Protein AF-A0A0F9LRI8-F1 (afdb_monomer)

Mean predicted aligned error: 8.63 Å

Radius of gyration: 39.09 Å; Cα contacts (8 Å, |Δi|>4): 617; chains: 1; bounding box: 88×39×116 Å

Solvent-accessible surface area (backbone atoms only — not comparable to full-atom values): 17133 Å² total; per-residue (Å²): 142,84,93,67,76,63,51,80,64,38,67,63,82,76,88,79,80,50,53,65,40,35,38,36,34,54,68,47,89,67,32,32,36,24,33,22,36,87,82,54,80,50,76,39,62,47,31,35,74,82,71,48,77,39,70,67,74,12,39,47,62,45,21,56,44,51,40,101,92,40,55,22,28,34,37,21,33,75,49,91,72,39,41,34,39,20,52,83,40,39,62,50,35,39,41,47,89,90,52,72,38,70,34,77,83,69,55,82,54,68,47,72,39,67,51,102,89,26,84,19,38,40,24,38,42,48,82,79,68,27,36,21,31,26,76,40,88,74,61,69,19,46,34,19,39,27,84,36,70,76,62,98,77,77,57,54,91,89,66,24,63,63,37,72,40,24,63,84,73,61,86,84,88,72,85,62,62,57,94,38,72,25,69,53,77,39,58,45,100,92,39,76,58,34,28,41,42,36,41,28,60,79,74,76,39,79,47,78,45,49,63,37,80,82,32,57,44,71,47,70,43,79,95,80,36,58,44,41,19,36,33,63,85,69,26,35,11,34,52,36,77,72,52,58,96,88,36,59,67,37,79,54,64,95,87,64,78,90,78,62,59,74,38,39,63,68,61,57,68,68,51,91,80,53,75,76,44,64,33,32,30,66,69,78,72,39,44,32,30,29,50,94,89,38,82,38,81,105

pLDDT: mean 91.74, std 7.4, range [52.38, 98.56]

Structure (mmCIF, N/CA/C/O backbone):
data_AF-A0A0F9LRI8-F1
#
_entry.id   AF-A0A0F9LRI8-F1
#
loop_
_atom_site.group_PDB
_atom_site.id
_atom_site.type_symbol
_atom_site.label_atom_id
_atom_site.label_alt_id
_atom_site.label_comp_id
_atom_site.label_asym_id
_atom_site.label_entity_id
_atom_site.label_seq_id
_atom_site.pdbx_PDB_ins_code
_atom_site.Cartn_x
_atom_site.Cartn_y
_atom_site.Cartn_z
_atom_site.occupancy
_atom_site.B_iso_or_equiv
_atom_site.auth_seq_id
_atom_site.auth_comp_id
_atom_site.auth_asym_id
_atom_site.auth_atom_id
_atom_site.pdbx_PDB_model_num
ATOM 1 N N . ASP A 1 1 ? 35.170 3.803 -68.336 1.00 52.94 1 ASP A N 1
ATOM 2 C CA . ASP A 1 1 ? 35.614 2.446 -67.978 1.00 52.94 1 ASP A CA 1
ATOM 3 C C . ASP A 1 1 ? 36.259 2.411 -66.611 1.00 52.94 1 ASP A C 1
ATOM 5 O O . ASP A 1 1 ? 37.458 2.596 -66.530 1.00 52.94 1 ASP A O 1
ATOM 9 N N . HIS A 1 2 ? 35.476 2.202 -65.553 1.00 52.38 2 HIS A N 1
ATOM 10 C CA . HIS A 1 2 ? 35.929 1.565 -64.307 1.00 52.38 2 HIS A CA 1
ATOM 11 C C . HIS A 1 2 ? 34.692 0.953 -63.618 1.00 52.38 2 HIS A C 1
ATOM 13 O O . HIS A 1 2 ? 34.329 1.299 -62.501 1.00 52.38 2 HIS A O 1
ATOM 19 N N . ASP A 1 3 ? 34.023 0.043 -64.336 1.00 56.34 3 ASP A N 1
ATOM 20 C CA . ASP A 1 3 ? 32.917 -0.793 -63.842 1.00 56.34 3 ASP A CA 1
ATOM 21 C C . ASP A 1 3 ? 33.462 -1.993 -63.048 1.00 56.34 3 ASP A C 1
ATOM 23 O O . ASP A 1 3 ? 33.295 -3.149 -63.438 1.00 56.34 3 ASP A O 1
ATOM 27 N N . GLN A 1 4 ? 34.164 -1.753 -61.940 1.00 58.34 4 GLN A N 1
ATOM 28 C CA . GLN A 1 4 ? 34.489 -2.828 -60.994 1.00 58.34 4 GLN A CA 1
ATOM 29 C C . GLN A 1 4 ? 34.149 -2.399 -59.569 1.00 58.34 4 GLN A C 1
ATOM 31 O O . GLN A 1 4 ? 34.966 -1.863 -58.832 1.00 58.34 4 GLN A O 1
ATOM 36 N N . ILE A 1 5 ? 32.892 -2.661 -59.207 1.00 61.50 5 ILE A N 1
ATOM 37 C CA . ILE A 1 5 ? 32.273 -2.386 -57.900 1.00 61.50 5 ILE A CA 1
ATOM 38 C C . ILE A 1 5 ? 32.755 -3.369 -56.808 1.00 61.50 5 ILE A C 1
ATOM 40 O O . ILE A 1 5 ? 32.494 -3.165 -55.628 1.00 61.50 5 ILE A O 1
ATOM 44 N N . ILE A 1 6 ? 33.489 -4.432 -57.163 1.00 62.50 6 ILE A N 1
ATOM 45 C CA . ILE A 1 6 ? 33.905 -5.487 -56.228 1.00 62.50 6 ILE A CA 1
ATOM 46 C C . ILE A 1 6 ? 35.371 -5.840 -56.481 1.00 62.50 6 ILE A C 1
ATOM 48 O O . ILE A 1 6 ? 35.699 -6.411 -57.522 1.00 62.50 6 ILE A O 1
ATOM 52 N N . THR A 1 7 ? 36.253 -5.548 -55.522 1.00 62.34 7 THR A N 1
ATOM 53 C CA . THR A 1 7 ? 37.609 -6.113 -55.545 1.00 62.34 7 THR A CA 1
ATOM 54 C C . THR A 1 7 ? 37.558 -7.557 -55.039 1.00 62.34 7 THR A C 1
ATOM 56 O O . THR A 1 7 ? 36.929 -7.848 -54.021 1.00 62.34 7 THR A O 1
ATOM 59 N N . ILE A 1 8 ? 38.218 -8.459 -55.770 1.00 66.88 8 ILE A N 1
ATOM 60 C CA . ILE A 1 8 ? 38.402 -9.887 -55.468 1.00 66.88 8 ILE A CA 1
ATOM 61 C C . ILE A 1 8 ? 38.859 -10.050 -54.006 1.00 66.88 8 ILE A C 1
ATOM 63 O O . ILE A 1 8 ? 39.770 -9.350 -53.566 1.00 66.88 8 ILE A O 1
ATOM 67 N N . GLY A 1 9 ? 38.214 -10.939 -53.244 1.00 78.81 9 GLY A N 1
ATOM 68 C CA . GLY A 1 9 ? 38.521 -11.133 -51.824 1.00 78.81 9 GLY A CA 1
ATOM 69 C C . GLY A 1 9 ? 39.971 -11.552 -51.562 1.00 78.81 9 GLY A C 1
ATOM 70 O O . GLY A 1 9 ? 40.583 -12.243 -52.378 1.00 78.81 9 GLY A O 1
ATOM 71 N N . GLY A 1 10 ? 40.525 -11.140 -50.421 1.00 87.38 10 GLY A N 1
ATOM 72 C CA . GLY A 1 10 ? 41.897 -11.469 -50.030 1.00 87.38 10 GLY A CA 1
ATOM 73 C C . GLY A 1 10 ? 42.253 -10.997 -48.622 1.00 87.38 10 GLY A C 1
ATOM 74 O O . GLY A 1 10 ? 41.564 -10.161 -48.047 1.00 87.38 10 GLY A O 1
ATOM 75 N N . ALA A 1 11 ? 43.345 -11.527 -48.065 1.00 88.94 11 ALA A N 1
ATOM 76 C CA . ALA A 1 11 ? 43.770 -11.253 -46.688 1.00 88.94 11 ALA A CA 1
ATOM 77 C C . ALA A 1 11 ? 44.549 -9.932 -46.520 1.00 88.94 11 ALA A C 1
ATOM 79 O O . ALA A 1 11 ? 44.940 -9.571 -45.414 1.00 88.94 11 ALA A O 1
ATOM 80 N N . THR A 1 12 ? 44.826 -9.210 -47.607 1.00 90.19 12 THR A N 1
ATOM 81 C CA . THR A 1 12 ? 45.509 -7.910 -47.573 1.00 90.19 12 THR A CA 1
ATOM 82 C C . THR A 1 12 ? 44.604 -6.862 -48.196 1.00 90.19 12 THR A C 1
ATOM 84 O O . THR A 1 12 ? 44.055 -7.088 -49.274 1.00 90.19 12 THR A O 1
ATOM 87 N N . ALA A 1 13 ? 44.448 -5.725 -47.514 1.00 88.06 13 ALA A N 1
ATOM 88 C CA . ALA A 1 13 ? 43.623 -4.628 -48.003 1.00 88.06 13 ALA A CA 1
ATOM 89 C C . ALA A 1 13 ? 44.158 -4.095 -49.350 1.00 88.06 13 ALA A C 1
ATOM 91 O O . ALA A 1 13 ? 45.380 -4.002 -49.520 1.00 88.06 13 ALA A O 1
ATOM 92 N N . PRO A 1 14 ? 43.278 -3.714 -50.296 1.00 88.69 14 PRO A N 1
ATOM 93 C CA . PRO A 1 14 ? 43.690 -3.096 -51.551 1.00 88.69 14 PRO A CA 1
ATOM 94 C C . PRO A 1 14 ? 44.532 -1.836 -51.313 1.00 88.69 14 PRO A C 1
ATOM 96 O O . PRO A 1 14 ? 44.203 -1.009 -50.463 1.00 88.69 14 PRO A O 1
ATOM 99 N N . THR A 1 15 ? 45.615 -1.685 -52.074 1.00 86.19 15 THR A N 1
ATOM 100 C CA . THR A 1 15 ? 46.525 -0.530 -51.979 1.00 86.19 15 THR A CA 1
ATOM 101 C C . THR A 1 15 ? 46.066 0.660 -52.819 1.00 86.19 15 THR A C 1
ATOM 103 O O . THR A 1 15 ? 46.396 1.797 -52.500 1.00 86.19 15 THR A O 1
ATOM 106 N N . THR A 1 16 ? 45.296 0.411 -53.878 1.00 87.12 16 THR A N 1
ATOM 107 C CA . THR A 1 16 ? 44.564 1.432 -54.635 1.00 87.12 16 THR A CA 1
ATOM 108 C C . THR A 1 16 ? 43.153 1.538 -54.077 1.00 87.12 16 THR A C 1
ATOM 110 O O . THR A 1 16 ? 42.406 0.559 -54.135 1.00 87.12 16 THR A O 1
ATOM 113 N N . THR A 1 17 ? 42.791 2.698 -53.539 1.00 87.62 17 THR A N 1
ATOM 114 C CA . THR A 1 17 ? 41.507 2.915 -52.863 1.00 87.62 17 THR A CA 1
ATOM 115 C C . THR A 1 17 ? 40.729 4.057 -53.502 1.00 87.62 17 THR A C 1
ATOM 117 O O . THR A 1 17 ? 41.292 4.904 -54.195 1.00 87.62 17 THR A O 1
ATOM 120 N N . PHE A 1 18 ? 39.416 4.018 -53.315 1.00 87.12 18 PHE A N 1
ATOM 121 C CA . PHE A 1 18 ? 38.482 5.088 -53.628 1.00 87.12 18 PHE A CA 1
ATOM 122 C C . PHE A 1 18 ? 37.273 4.954 -52.696 1.00 87.12 18 PHE A C 1
ATOM 124 O O . PHE A 1 18 ? 36.988 3.856 -52.204 1.00 87.12 18 PHE A O 1
ATOM 131 N N . SER A 1 19 ? 36.564 6.063 -52.471 1.00 87.69 19 SER A N 1
ATOM 132 C CA . SER A 1 19 ? 35.316 6.105 -51.697 1.00 87.69 19 SER A CA 1
ATOM 133 C C . SER A 1 19 ? 34.338 5.012 -52.131 1.00 87.69 19 SER A C 1
ATOM 135 O O . SER A 1 19 ? 34.203 4.736 -53.321 1.00 87.69 19 SER A O 1
ATOM 137 N N . ASP A 1 20 ? 33.652 4.400 -51.168 1.00 86.44 20 ASP A N 1
ATOM 138 C CA . ASP A 1 20 ? 32.588 3.409 -51.379 1.00 86.44 20 ASP A CA 1
ATOM 139 C C . ASP A 1 20 ? 33.031 2.090 -52.045 1.00 86.44 20 ASP A C 1
ATOM 141 O O . ASP A 1 20 ? 32.204 1.255 -52.415 1.00 86.44 20 ASP A O 1
ATOM 145 N N . MET A 1 21 ? 34.342 1.846 -52.160 1.00 88.38 21 MET A N 1
ATOM 146 C CA . MET A 1 21 ? 34.873 0.590 -52.691 1.00 88.38 21 MET A CA 1
ATOM 147 C C . MET A 1 21 ? 34.554 -0.602 -51.778 1.00 88.38 21 MET A C 1
ATOM 149 O O . MET A 1 21 ? 34.871 -0.579 -50.586 1.00 88.38 21 MET A O 1
ATOM 153 N N . LEU A 1 22 ? 34.019 -1.686 -52.353 1.00 88.81 22 LEU A N 1
ATOM 154 C CA . LEU A 1 22 ? 33.770 -2.944 -51.646 1.00 88.81 22 LEU A CA 1
ATOM 155 C C . LEU A 1 22 ? 35.002 -3.865 -51.652 1.00 88.81 22 LEU A C 1
ATOM 157 O O . LEU A 1 22 ? 35.637 -4.077 -52.691 1.00 88.81 22 LEU A O 1
ATOM 161 N N . TRP A 1 23 ? 35.295 -4.477 -50.504 1.00 89.25 23 TRP A N 1
ATOM 162 C CA . TRP A 1 23 ? 36.363 -5.462 -50.330 1.00 89.25 23 TRP A CA 1
ATOM 163 C C . TRP A 1 23 ? 35.908 -6.629 -49.444 1.00 89.25 23 TRP A C 1
ATOM 165 O O . TRP A 1 23 ? 35.391 -6.415 -48.352 1.00 89.25 23 TRP A O 1
ATOM 175 N N . ALA A 1 24 ? 36.118 -7.869 -49.891 1.00 89.75 24 ALA A N 1
ATOM 176 C CA . ALA A 1 24 ? 35.949 -9.054 -49.051 1.00 89.75 24 ALA A CA 1
ATOM 177 C C . ALA A 1 24 ? 37.269 -9.385 -48.331 1.00 89.75 24 ALA A C 1
ATOM 179 O O . ALA A 1 24 ? 38.197 -9.939 -48.923 1.00 89.75 24 ALA A O 1
ATOM 180 N N . ASP A 1 25 ? 37.344 -9.037 -47.051 1.00 90.81 25 ASP A N 1
ATOM 181 C CA . ASP A 1 25 ? 38.482 -9.296 -46.177 1.00 90.81 25 ASP A CA 1
ATOM 182 C C . ASP A 1 25 ? 38.476 -10.750 -45.697 1.00 90.81 25 ASP A C 1
ATOM 184 O O . ASP A 1 25 ? 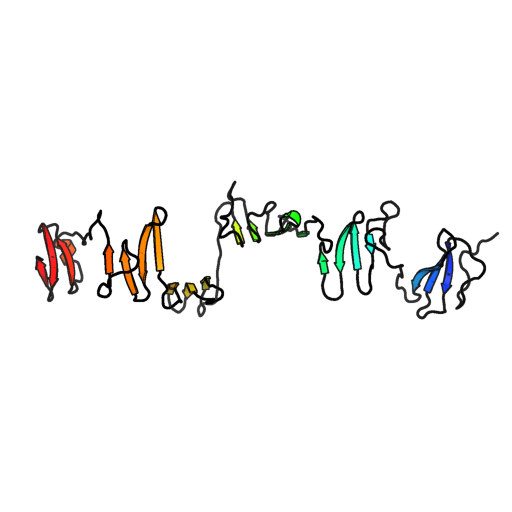37.601 -11.164 -44.933 1.00 90.81 25 ASP A O 1
ATOM 188 N N . THR A 1 26 ? 39.468 -11.524 -46.138 1.00 90.81 26 THR A N 1
ATOM 189 C CA . THR A 1 26 ? 39.645 -12.929 -45.738 1.00 90.81 26 THR A CA 1
ATOM 190 C C . THR A 1 26 ? 40.738 -13.121 -44.684 1.00 90.81 26 THR A C 1
ATOM 192 O O . THR A 1 26 ? 41.214 -14.238 -44.492 1.00 90.81 26 THR A O 1
ATOM 195 N N . SER A 1 27 ? 41.222 -12.041 -44.059 1.00 91.38 27 SER A N 1
ATOM 196 C CA . SER A 1 27 ? 42.229 -12.110 -42.986 1.00 91.38 27 SER A CA 1
ATOM 197 C C . SER A 1 27 ? 41.630 -12.445 -41.618 1.00 91.38 27 SER A C 1
ATOM 199 O O . SER A 1 27 ? 42.353 -12.830 -40.700 1.00 91.38 27 SER A O 1
ATOM 201 N N . VAL A 1 28 ? 40.311 -12.313 -41.492 1.00 86.44 28 VAL A N 1
ATOM 202 C CA . VAL A 1 28 ? 39.523 -12.583 -40.288 1.00 86.44 28 VAL A CA 1
ATOM 203 C C . VAL A 1 28 ? 38.629 -13.803 -40.503 1.00 86.44 28 VAL A C 1
ATOM 205 O O . VAL A 1 28 ? 38.312 -14.156 -41.636 1.00 86.44 28 VAL A O 1
ATOM 208 N N . THR A 1 29 ? 38.240 -14.483 -39.424 1.00 85.62 29 THR A N 1
ATOM 209 C CA . THR A 1 29 ? 37.313 -15.623 -39.475 1.00 85.62 29 THR A CA 1
ATOM 210 C C . THR A 1 29 ? 36.134 -15.356 -38.539 1.00 85.62 29 THR A C 1
ATOM 212 O O . THR A 1 29 ? 36.365 -15.220 -37.336 1.00 85.62 29 THR A O 1
ATOM 215 N N . PRO A 1 30 ? 34.893 -15.295 -39.052 1.00 86.44 30 PRO A N 1
ATOM 216 C CA . PRO A 1 30 ? 34.516 -15.393 -40.470 1.00 86.44 30 PRO A CA 1
ATOM 217 C C . PRO A 1 30 ? 35.034 -14.232 -41.331 1.00 86.44 30 PRO A C 1
ATOM 219 O O . PRO A 1 30 ? 35.366 -13.170 -40.806 1.00 86.44 30 PRO A O 1
ATOM 222 N N . ASN A 1 31 ? 35.113 -14.446 -42.650 1.00 89.19 31 ASN A N 1
ATOM 223 C CA . ASN A 1 31 ? 35.505 -13.398 -43.599 1.00 89.19 31 ASN A CA 1
ATOM 224 C C . ASN A 1 31 ? 34.513 -12.229 -43.501 1.00 89.19 31 ASN A C 1
ATOM 226 O O . ASN A 1 31 ? 33.342 -12.440 -43.198 1.00 89.19 31 ASN A O 1
ATOM 230 N N . VAL A 1 32 ? 34.931 -10.999 -43.792 1.00 89.81 32 VAL A N 1
ATOM 231 C CA . VAL A 1 32 ? 34.063 -9.816 -43.663 1.00 89.81 32 VAL A CA 1
ATOM 232 C C . VAL A 1 32 ? 34.029 -9.034 -44.968 1.00 89.81 32 VAL A C 1
ATOM 234 O O . VAL A 1 32 ? 35.064 -8.690 -45.525 1.00 89.81 32 VAL A O 1
ATOM 237 N N . ILE A 1 33 ? 32.836 -8.701 -45.449 1.00 88.69 33 ILE A N 1
ATOM 238 C CA . ILE A 1 33 ? 32.650 -7.726 -46.522 1.00 88.69 33 ILE A CA 1
ATOM 239 C C . ILE A 1 33 ? 32.730 -6.326 -45.908 1.00 88.69 33 ILE A C 1
ATOM 241 O O . ILE A 1 33 ? 32.003 -6.018 -44.961 1.00 88.69 33 ILE A O 1
ATO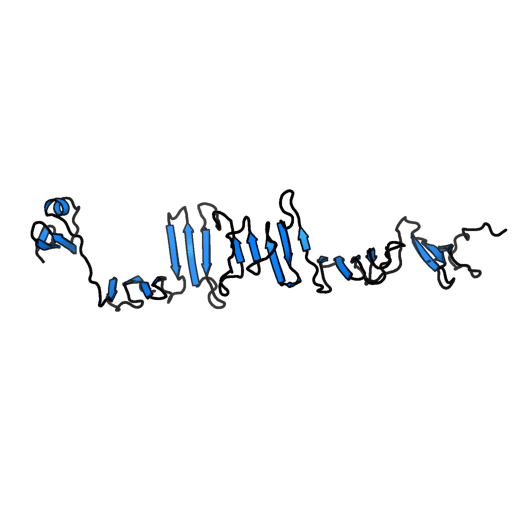M 245 N N . LYS A 1 34 ? 33.606 -5.482 -46.451 1.00 89.25 34 LYS A N 1
ATOM 246 C CA . LYS A 1 34 ? 33.864 -4.109 -46.013 1.00 89.25 34 LYS A CA 1
ATOM 247 C C . LYS A 1 34 ? 33.610 -3.106 -47.137 1.00 89.25 34 LYS A C 1
ATOM 249 O O . LYS A 1 34 ? 33.809 -3.440 -48.301 1.00 89.25 34 LYS A O 1
ATOM 254 N N . ILE A 1 35 ? 33.254 -1.874 -46.786 1.00 88.38 35 ILE A N 1
ATOM 255 C CA . ILE A 1 35 ? 33.150 -0.724 -47.697 1.00 88.38 35 ILE A CA 1
ATOM 256 C C . ILE A 1 35 ? 34.132 0.370 -47.289 1.00 88.38 35 ILE A C 1
ATOM 258 O O . ILE A 1 35 ? 34.354 0.603 -46.100 1.00 88.38 35 ILE A O 1
ATOM 262 N N . ARG A 1 36 ? 34.753 1.035 -48.258 1.00 89.94 36 ARG A N 1
ATOM 263 C CA . ARG A 1 36 ? 35.572 2.221 -48.012 1.00 89.94 36 ARG A CA 1
ATOM 264 C C . ARG A 1 36 ? 34.670 3.412 -47.676 1.00 89.94 36 ARG A C 1
ATOM 266 O O . ARG A 1 36 ? 33.675 3.627 -48.351 1.00 89.94 36 ARG A O 1
ATOM 273 N N . ASN A 1 37 ? 34.990 4.169 -46.635 1.00 86.75 37 ASN A N 1
ATOM 274 C CA . ASN A 1 37 ? 34.209 5.345 -46.243 1.00 86.75 37 ASN A CA 1
ATOM 275 C C . ASN A 1 37 ? 34.292 6.500 -47.263 1.00 86.75 37 ASN A C 1
ATOM 277 O O . ASN A 1 37 ? 35.166 6.526 -48.129 1.00 86.75 37 ASN A O 1
ATOM 281 N N . ALA A 1 38 ? 33.369 7.458 -47.121 1.00 87.62 38 ALA A N 1
ATOM 282 C CA . ALA A 1 38 ? 33.150 8.560 -48.061 1.00 87.62 38 ALA A CA 1
ATOM 283 C C . ALA A 1 38 ? 34.372 9.480 -48.274 1.00 87.62 38 ALA A C 1
ATOM 285 O O . ALA A 1 38 ? 34.534 10.094 -49.326 1.00 87.62 38 ALA A O 1
ATOM 286 N N . ASP A 1 39 ? 35.232 9.598 -47.262 1.00 90.50 39 ASP A N 1
ATOM 287 C CA . ASP A 1 39 ? 36.473 10.379 -47.279 1.00 90.50 39 ASP A CA 1
ATOM 288 C C . ASP A 1 39 ? 37.701 9.556 -47.715 1.00 90.50 39 ASP A C 1
ATOM 290 O O . ASP A 1 39 ? 38.824 10.053 -47.653 1.00 90.50 39 ASP A O 1
ATOM 294 N N . ASP A 1 40 ? 37.500 8.308 -48.155 1.00 89.38 40 ASP A N 1
ATOM 295 C CA . ASP A 1 40 ? 38.540 7.367 -48.582 1.00 89.38 40 ASP A CA 1
ATOM 296 C C . ASP A 1 40 ? 39.667 7.174 -47.546 1.00 89.38 40 ASP A C 1
ATOM 298 O O . ASP A 1 40 ? 40.833 6.979 -47.889 1.00 89.38 40 ASP A O 1
ATOM 302 N N . SER A 1 41 ? 39.342 7.198 -46.253 1.00 89.75 41 SER A N 1
ATOM 303 C CA . SER A 1 41 ? 40.322 7.085 -45.165 1.00 89.75 41 SER A CA 1
ATOM 304 C C . SER A 1 41 ? 40.381 5.697 -44.512 1.00 89.75 41 SER A C 1
ATOM 306 O O . SER A 1 41 ? 41.429 5.318 -43.984 1.00 89.75 41 SER A O 1
ATOM 308 N N . ALA A 1 42 ? 39.308 4.899 -44.566 1.00 90.06 42 ALA A N 1
ATOM 309 C CA . ALA A 1 42 ? 39.225 3.597 -43.900 1.00 90.06 42 ALA A CA 1
ATOM 310 C C . ALA A 1 42 ? 38.196 2.637 -44.528 1.00 90.06 42 ALA A C 1
ATOM 312 O O . ALA A 1 42 ? 37.168 3.053 -45.054 1.00 90.06 42 ALA A O 1
ATOM 313 N N . PHE A 1 43 ? 38.440 1.325 -44.411 1.00 89.56 43 PHE A N 1
ATOM 314 C CA . PHE A 1 43 ? 37.432 0.291 -44.686 1.00 89.56 43 PHE A CA 1
ATOM 315 C C . PHE A 1 43 ? 36.620 -0.025 -43.431 1.00 89.56 43 PHE A C 1
ATOM 317 O O . PHE A 1 43 ? 37.196 -0.268 -42.370 1.00 89.56 43 PHE A O 1
ATOM 324 N N . LYS A 1 44 ? 35.299 -0.088 -43.575 1.00 88.75 44 LYS A N 1
ATOM 325 C CA . LYS A 1 44 ? 34.325 -0.367 -42.518 1.00 88.75 44 LYS A CA 1
ATOM 326 C C . LYS A 1 44 ? 33.595 -1.669 -42.802 1.00 88.75 44 LYS A C 1
ATOM 328 O O . LYS A 1 44 ? 33.245 -1.929 -43.950 1.00 88.75 44 LYS A O 1
ATOM 333 N N . ALA A 1 45 ? 33.410 -2.503 -41.784 1.00 87.69 45 ALA A N 1
ATOM 334 C CA . ALA A 1 45 ? 32.669 -3.752 -41.932 1.00 87.69 45 ALA A CA 1
ATOM 335 C C . ALA A 1 45 ? 31.200 -3.486 -42.294 1.00 87.69 45 ALA A C 1
ATOM 337 O O . ALA A 1 45 ? 30.628 -2.486 -41.871 1.00 87.69 45 ALA A O 1
ATOM 338 N N . LEU A 1 46 ? 30.623 -4.378 -43.102 1.00 83.62 46 LEU A N 1
ATOM 339 C CA . LEU A 1 46 ? 29.199 -4.394 -43.446 1.00 83.62 46 LEU A CA 1
ATOM 340 C C . LEU A 1 46 ? 28.562 -5.729 -43.046 1.00 83.62 46 LEU A C 1
ATOM 342 O O . LEU A 1 46 ? 27.577 -5.766 -42.311 1.00 83.62 46 LEU A O 1
ATOM 346 N N . PHE A 1 47 ? 29.145 -6.841 -43.504 1.00 82.25 47 PHE A N 1
ATOM 347 C CA . PHE A 1 47 ? 28.629 -8.188 -43.254 1.00 82.25 47 PHE A CA 1
ATOM 348 C C . PHE A 1 47 ? 29.762 -9.157 -42.942 1.00 82.25 47 PHE A C 1
ATOM 350 O O . PHE A 1 47 ? 30.803 -9.131 -43.593 1.00 82.25 47 PHE A O 1
ATOM 357 N N . SER A 1 48 ? 29.528 -10.063 -42.002 1.00 79.81 48 SER A N 1
ATOM 358 C CA . SER A 1 48 ? 30.255 -11.326 -41.914 1.00 79.81 48 SER A CA 1
ATOM 359 C C . SER A 1 48 ? 29.819 -12.258 -43.052 1.00 79.81 48 SER A C 1
ATOM 361 O O . SER A 1 48 ? 28.649 -12.266 -43.439 1.00 79.81 48 SER A O 1
ATOM 363 N N . SER A 1 49 ? 30.728 -13.097 -43.552 1.00 71.81 49 SER A N 1
ATOM 364 C CA . SER A 1 49 ? 30.427 -14.165 -44.514 1.00 71.81 49 SER A CA 1
ATOM 365 C C . SER A 1 49 ? 29.431 -15.188 -43.976 1.00 71.81 49 SER A C 1
ATOM 367 O O . SER A 1 49 ? 28.814 -15.901 -44.762 1.00 71.81 49 SER A O 1
ATOM 369 N N . ASP A 1 50 ? 29.242 -15.217 -42.657 1.00 80.50 50 ASP A N 1
ATOM 370 C CA . ASP A 1 50 ? 28.297 -16.095 -41.970 1.00 80.50 50 ASP A CA 1
ATOM 371 C C . ASP A 1 50 ? 26.921 -15.426 -41.767 1.00 80.50 50 ASP A C 1
ATOM 373 O O . ASP A 1 50 ? 26.053 -15.965 -41.086 1.00 80.50 50 ASP A O 1
ATOM 377 N N . GLY A 1 51 ? 26.698 -14.245 -42.358 1.00 80.06 51 GLY A N 1
ATOM 378 C CA . GLY A 1 51 ? 25.390 -13.581 -42.415 1.00 80.06 51 GLY A CA 1
ATOM 379 C C . GLY A 1 51 ? 25.095 -12.599 -41.278 1.00 80.06 51 GLY A C 1
ATOM 380 O O . GLY A 1 51 ? 24.028 -11.986 -41.273 1.00 80.06 51 GLY A O 1
ATOM 381 N N . GLN A 1 52 ? 26.022 -12.399 -40.335 1.00 86.56 52 GLN A N 1
ATOM 382 C CA . GLN A 1 52 ? 25.896 -11.346 -39.323 1.00 86.56 52 GLN A CA 1
ATOM 383 C C . GLN A 1 52 ? 26.096 -9.964 -39.961 1.00 86.56 52 GLN A C 1
ATOM 385 O O . GLN A 1 52 ? 27.074 -9.742 -40.673 1.00 86.56 52 GLN A O 1
ATOM 390 N N . ILE A 1 53 ? 25.209 -9.017 -39.659 1.00 88.06 53 ILE A N 1
ATOM 391 C CA . ILE A 1 53 ? 25.436 -7.599 -39.961 1.00 88.06 53 ILE A CA 1
ATOM 392 C C . ILE A 1 53 ? 26.415 -7.057 -38.923 1.00 88.06 53 ILE A C 1
ATOM 394 O O . ILE A 1 53 ? 26.149 -7.124 -37.723 1.00 88.06 53 ILE A O 1
ATOM 398 N N . LEU A 1 54 ? 27.550 -6.544 -39.388 1.00 83.38 54 LEU A N 1
ATOM 399 C CA . LEU A 1 54 ? 28.586 -5.968 -38.540 1.00 83.38 54 LEU A CA 1
ATOM 400 C C . LEU A 1 54 ? 28.596 -4.462 -38.771 1.00 83.38 54 LEU A C 1
ATOM 402 O O . LEU A 1 54 ? 28.983 -4.013 -39.844 1.00 83.38 54 LEU A O 1
ATOM 406 N N . THR A 1 55 ? 28.174 -3.692 -37.772 1.00 85.19 55 THR A N 1
ATOM 407 C CA . THR A 1 55 ? 28.295 -2.231 -37.779 1.00 85.19 55 THR A CA 1
ATOM 408 C C . THR A 1 55 ? 29.379 -1.790 -36.813 1.00 85.19 55 THR A C 1
ATOM 410 O O . THR A 1 55 ? 29.668 -2.474 -35.831 1.00 85.19 55 THR A O 1
ATOM 413 N N . GLU A 1 56 ? 29.945 -0.612 -37.048 1.00 86.19 56 GLU A N 1
ATOM 414 C CA . GLU A 1 56 ? 30.791 0.049 -36.054 1.00 86.19 56 GLU A CA 1
ATOM 415 C C . GLU A 1 56 ? 30.009 0.287 -34.749 1.00 86.19 56 GLU A C 1
ATOM 417 O O . GLU A 1 56 ? 28.775 0.348 -34.751 1.00 86.19 56 GLU A O 1
ATOM 422 N N . SER A 1 57 ? 30.719 0.456 -33.632 1.00 88.88 57 SER A N 1
ATOM 423 C CA . SER A 1 57 ? 30.106 0.956 -32.400 1.00 88.88 57 SER A CA 1
ATOM 424 C C . SER A 1 57 ? 29.545 2.362 -32.625 1.00 88.88 57 SER A C 1
ATOM 426 O O . SER A 1 57 ? 30.212 3.228 -33.192 1.00 88.88 57 SER A O 1
ATOM 428 N N . GLY A 1 58 ? 28.312 2.583 -32.176 1.00 93.50 58 GLY A N 1
ATOM 429 C CA . GLY A 1 58 ? 27.674 3.899 -32.157 1.00 93.50 58 GLY A CA 1
ATOM 430 C C . GLY A 1 58 ? 27.722 4.544 -30.774 1.00 93.50 58 GLY A C 1
ATOM 431 O O . GLY A 1 58 ? 28.085 3.903 -29.791 1.00 93.50 58 GLY A O 1
ATOM 432 N N . SER A 1 59 ? 27.273 5.792 -30.696 1.00 94.50 59 SER A N 1
ATOM 433 C CA . SER A 1 59 ? 26.975 6.482 -29.434 1.00 94.50 59 SER A CA 1
ATOM 434 C C . SER A 1 59 ? 25.517 6.940 -29.416 1.00 94.50 59 SER A C 1
ATOM 436 O O . SER A 1 59 ? 24.850 6.906 -30.448 1.00 94.50 59 SER A O 1
ATOM 438 N N . THR A 1 60 ? 25.032 7.436 -28.279 1.00 94.25 60 THR A N 1
ATOM 439 C CA . THR A 1 60 ? 23.705 8.063 -28.172 1.00 94.25 60 THR A CA 1
ATOM 440 C C . THR A 1 60 ? 23.543 9.239 -29.146 1.00 94.25 60 THR A C 1
ATOM 442 O O . THR A 1 60 ? 22.488 9.398 -29.749 1.00 94.25 60 THR A O 1
ATOM 445 N N . ALA A 1 61 ? 24.596 10.042 -29.355 1.00 95.19 61 ALA A N 1
ATOM 446 C CA . ALA A 1 61 ? 24.561 11.199 -30.254 1.00 95.19 61 ALA A CA 1
ATOM 447 C C . ALA A 1 61 ? 24.657 10.816 -31.742 1.00 95.19 61 ALA A C 1
ATOM 449 O O . ALA A 1 61 ? 24.138 11.531 -32.598 1.00 95.19 61 ALA A O 1
ATOM 450 N N . THR A 1 62 ? 25.329 9.703 -32.047 1.00 94.81 62 THR A N 1
ATOM 451 C CA . THR A 1 62 ? 25.519 9.177 -33.407 1.00 94.81 62 THR A CA 1
ATOM 452 C C . THR A 1 62 ? 25.348 7.652 -33.405 1.00 94.81 62 THR A C 1
ATOM 454 O O . THR A 1 62 ? 26.347 6.918 -33.340 1.00 94.81 62 THR A O 1
ATOM 457 N N . PRO A 1 63 ? 24.102 7.148 -33.416 1.00 96.12 63 PRO A N 1
ATOM 458 C CA . PRO A 1 63 ? 23.841 5.716 -33.401 1.00 96.12 63 PRO A CA 1
ATOM 459 C C . PRO A 1 63 ? 24.378 5.023 -34.660 1.00 96.12 63 PRO A C 1
ATOM 461 O O . PRO A 1 63 ? 24.360 5.596 -35.751 1.00 96.12 63 PRO A O 1
ATOM 464 N N . SER A 1 64 ? 24.856 3.783 -34.518 1.00 93.31 64 SER A N 1
ATOM 465 C CA . SER A 1 64 ? 25.409 3.008 -35.641 1.00 93.31 64 SER A CA 1
ATOM 466 C C . SER A 1 64 ? 24.327 2.564 -36.623 1.00 93.31 64 SER A C 1
ATOM 468 O O . SER A 1 64 ? 24.585 2.431 -37.817 1.00 93.31 64 SER A O 1
ATOM 470 N N . HIS A 1 65 ? 23.103 2.395 -36.127 1.00 94.62 65 HIS A N 1
ATOM 471 C CA . HIS A 1 65 ? 21.896 2.312 -36.933 1.00 94.62 65 HIS A CA 1
ATOM 472 C C . HIS A 1 65 ? 21.096 3.590 -36.721 1.00 94.62 65 HIS A C 1
ATOM 474 O O . HIS A 1 65 ? 20.619 3.819 -35.615 1.00 94.62 65 HIS A O 1
ATOM 480 N N . SER A 1 66 ? 20.944 4.399 -37.763 1.00 95.44 66 SER A N 1
ATOM 481 C CA . SER A 1 66 ? 20.189 5.655 -37.738 1.00 95.44 66 SER A CA 1
ATOM 482 C C . SER A 1 66 ? 19.476 5.882 -39.072 1.00 95.44 66 SER A C 1
ATOM 484 O O . SER A 1 66 ? 19.563 5.054 -39.986 1.00 95.44 66 SER A O 1
ATOM 486 N N . PHE A 1 67 ? 18.741 6.985 -39.193 1.00 95.62 67 PHE A N 1
ATOM 487 C CA . PHE A 1 67 ? 17.973 7.313 -40.391 1.00 95.62 67 PHE A CA 1
ATOM 488 C C . PHE A 1 67 ? 18.646 8.464 -41.147 1.00 95.62 67 PHE A C 1
ATOM 490 O O . PHE A 1 67 ? 19.134 9.415 -40.546 1.00 95.62 67 PHE A O 1
ATOM 497 N N . SER A 1 68 ? 18.652 8.439 -42.483 1.00 91.94 68 SER A N 1
ATOM 498 C CA . SER A 1 68 ? 19.362 9.448 -43.296 1.00 91.94 68 SER A CA 1
ATOM 499 C C . SER A 1 68 ? 18.868 10.890 -43.100 1.00 91.94 68 SER A C 1
ATOM 501 O O . SER A 1 68 ? 19.581 11.828 -43.440 1.00 91.94 68 SER A O 1
ATOM 503 N N . GLY A 1 69 ? 17.644 11.067 -42.591 1.00 93.75 69 GLY A N 1
ATOM 504 C CA . GLY A 1 69 ? 17.073 12.367 -42.215 1.00 93.75 69 GLY A CA 1
ATOM 505 C C . GLY A 1 69 ? 17.060 12.645 -40.708 1.00 93.75 69 GLY A C 1
ATOM 506 O O . GLY A 1 69 ? 16.670 13.736 -40.311 1.00 93.75 69 GLY A O 1
ATOM 507 N N . ASP A 1 70 ? 17.466 11.675 -39.888 1.00 95.69 70 ASP A N 1
ATOM 508 C CA . ASP A 1 70 ? 17.500 11.755 -38.429 1.00 95.69 70 ASP A CA 1
ATOM 509 C C . ASP A 1 70 ? 18.658 10.886 -37.906 1.00 95.69 70 ASP A C 1
ATOM 511 O O . ASP A 1 70 ? 18.512 9.702 -37.585 1.00 95.69 70 ASP A O 1
ATOM 515 N N . THR A 1 71 ? 19.854 11.475 -37.905 1.00 95.81 71 THR A N 1
ATOM 516 C CA . THR A 1 71 ? 21.107 10.762 -37.627 1.00 95.81 71 THR A CA 1
ATOM 517 C C . THR A 1 71 ? 21.407 10.616 -36.136 1.00 95.81 71 THR A C 1
ATOM 519 O O . THR A 1 71 ? 22.429 10.026 -35.791 1.00 95.81 71 THR A O 1
ATOM 522 N N . ASN A 1 72 ? 20.569 11.169 -35.254 1.00 96.38 72 ASN A N 1
ATOM 523 C CA . ASN A 1 72 ? 20.716 11.057 -33.799 1.00 96.38 72 ASN A CA 1
ATOM 524 C C . ASN A 1 72 ? 19.594 10.224 -33.146 1.00 96.38 72 ASN A C 1
ATOM 526 O O . ASN A 1 72 ? 19.556 10.101 -31.922 1.00 96.38 72 ASN A O 1
ATOM 530 N N . THR A 1 73 ? 18.725 9.606 -33.947 1.00 97.06 73 THR A N 1
ATOM 531 C CA . THR A 1 73 ? 17.741 8.611 -33.508 1.00 97.06 73 THR A CA 1
ATOM 532 C C . THR A 1 73 ? 18.105 7.234 -34.050 1.00 97.06 73 THR A C 1
ATOM 534 O O . THR A 1 73 ? 18.333 7.067 -35.250 1.00 97.06 73 THR A O 1
ATOM 537 N N . GLY A 1 74 ? 18.129 6.226 -33.177 1.00 96.94 74 GLY A N 1
ATOM 538 C CA . GLY A 1 74 ? 18.342 4.840 -33.570 1.00 96.94 74 GLY A CA 1
ATOM 539 C C . GLY A 1 74 ? 18.986 3.971 -32.493 1.00 96.94 74 GLY A C 1
ATOM 540 O O . GLY A 1 74 ? 18.728 4.152 -31.304 1.00 96.94 74 GLY A O 1
ATOM 541 N N . ALA A 1 75 ? 19.792 2.996 -32.920 1.00 96.75 75 ALA A N 1
ATOM 542 C CA . ALA A 1 75 ? 20.389 1.993 -32.043 1.00 96.75 75 ALA A CA 1
ATOM 543 C C . ALA A 1 75 ? 21.922 2.028 -32.064 1.00 96.75 75 ALA A C 1
ATOM 545 O O . ALA A 1 75 ? 22.542 2.224 -33.113 1.00 96.75 75 ALA A O 1
ATOM 546 N N . SER A 1 76 ? 22.534 1.823 -30.899 1.00 96.00 76 SER A N 1
ATOM 547 C CA . SER A 1 76 ? 23.984 1.869 -30.716 1.00 96.00 76 SER A CA 1
ATOM 548 C C . SER A 1 76 ? 24.497 0.800 -29.747 1.00 96.00 76 SER A C 1
ATOM 550 O O . SER A 1 76 ? 23.732 0.162 -29.028 1.00 96.00 76 SER A O 1
ATOM 552 N N . ASN A 1 77 ? 25.814 0.607 -29.750 1.00 94.94 77 ASN A N 1
ATOM 553 C CA . ASN A 1 77 ? 26.548 -0.256 -28.827 1.00 94.94 77 ASN A CA 1
ATOM 554 C C . ASN A 1 77 ? 27.772 0.531 -28.307 1.00 94.94 77 ASN A C 1
ATOM 556 O O . ASN A 1 77 ? 28.865 0.391 -28.869 1.00 94.94 77 ASN A O 1
ATOM 560 N N . PRO A 1 78 ? 27.580 1.439 -27.329 1.00 92.56 78 PRO A N 1
ATOM 561 C CA . PRO A 1 78 ? 28.611 2.387 -26.891 1.00 92.56 78 PRO A CA 1
ATOM 562 C C . PRO A 1 78 ? 29.737 1.756 -26.057 1.00 92.56 78 PRO A C 1
ATOM 564 O O . PRO A 1 78 ? 30.804 2.351 -25.916 1.00 92.56 78 PRO A O 1
ATOM 567 N N . SER A 1 79 ? 29.523 0.560 -25.511 1.00 92.31 79 SER A N 1
ATOM 568 C CA . SER A 1 79 ? 30.500 -0.212 -24.732 1.00 92.31 79 SER A CA 1
ATOM 569 C C . SER A 1 79 ? 30.254 -1.706 -24.914 1.00 92.31 79 SER A C 1
ATOM 571 O O . SER A 1 79 ? 29.123 -2.085 -25.183 1.00 92.31 79 SER A O 1
ATOM 573 N N . SER A 1 80 ? 31.260 -2.564 -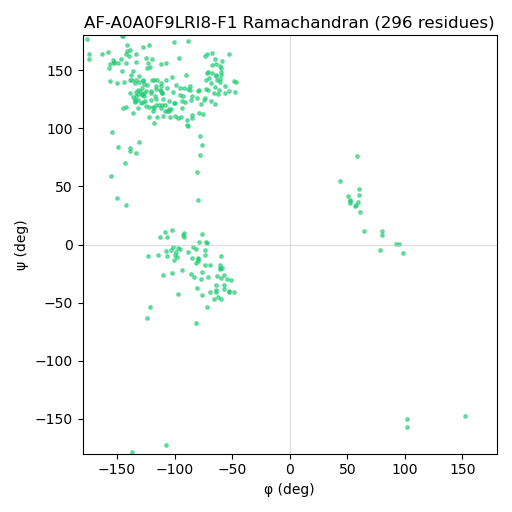24.718 1.00 92.81 80 SER A N 1
ATOM 574 C CA . SER A 1 80 ? 31.084 -4.022 -24.828 1.00 92.81 80 SER A CA 1
ATOM 575 C C . SER A 1 80 ? 29.843 -4.529 -24.088 1.00 92.81 80 SER A C 1
ATOM 577 O O . SER A 1 80 ? 29.540 -4.068 -22.989 1.00 92.81 80 SER A O 1
ATOM 579 N N . ASP A 1 81 ? 29.151 -5.481 -24.712 1.00 93.88 81 ASP A N 1
ATOM 580 C CA . ASP A 1 81 ? 27.961 -6.150 -24.182 1.00 93.88 81 ASP A CA 1
ATOM 581 C C . ASP A 1 81 ? 26.793 -5.209 -23.829 1.00 93.88 81 ASP A C 1
ATOM 583 O O . ASP A 1 81 ? 26.032 -5.463 -22.892 1.00 93.88 81 ASP A O 1
ATOM 587 N N . THR A 1 82 ? 26.628 -4.126 -24.602 1.00 94.56 82 THR A N 1
ATOM 588 C CA . THR A 1 82 ? 25.476 -3.224 -24.477 1.00 94.56 82 THR A CA 1
ATOM 589 C C . THR A 1 82 ? 24.710 -3.051 -25.783 1.00 94.56 82 THR A C 1
ATOM 591 O O . THR A 1 82 ? 25.248 -3.133 -26.884 1.00 94.56 82 THR A O 1
ATOM 594 N N . TYR A 1 83 ? 23.419 -2.779 -25.662 1.00 95.69 83 TYR A N 1
ATOM 595 C CA . TYR A 1 83 ? 22.588 -2.310 -26.759 1.00 95.69 83 TYR A CA 1
ATOM 596 C C . TYR A 1 83 ? 21.750 -1.138 -26.265 1.00 95.69 83 TYR 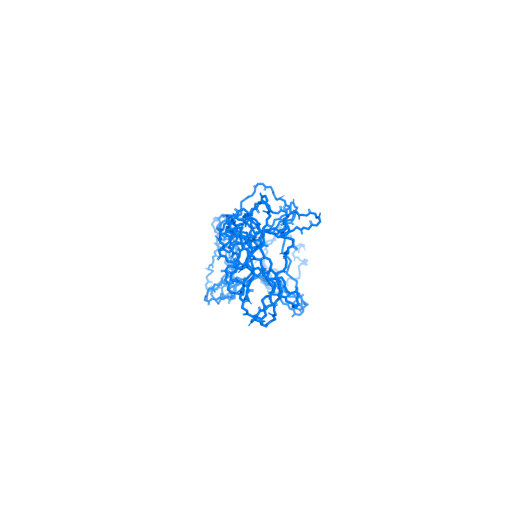A C 1
ATOM 598 O O . TYR A 1 83 ? 21.106 -1.232 -25.225 1.00 95.69 83 TYR A O 1
ATOM 606 N N . VAL A 1 84 ? 21.788 -0.017 -26.974 1.00 96.25 84 VAL A N 1
ATOM 607 C CA . VAL A 1 84 ? 21.164 1.238 -26.548 1.00 96.25 84 VAL A CA 1
ATOM 608 C C . VAL A 1 84 ? 20.211 1.730 -27.622 1.00 96.25 84 VAL A C 1
ATOM 610 O O . VAL A 1 84 ? 20.591 1.819 -28.788 1.00 96.25 84 VAL A O 1
ATOM 613 N N . ILE A 1 85 ? 18.999 2.097 -27.210 1.00 96.12 85 ILE A N 1
ATOM 614 C CA . ILE A 1 85 ? 18.013 2.798 -28.036 1.00 96.12 85 ILE A CA 1
ATOM 615 C C . ILE A 1 85 ? 18.015 4.274 -27.655 1.00 96.12 85 ILE A C 1
ATOM 617 O O . ILE A 1 85 ? 17.978 4.624 -26.471 1.00 96.12 85 ILE A O 1
ATOM 621 N N . SER A 1 86 ? 18.083 5.146 -28.656 1.00 95.50 86 SER A N 1
ATOM 622 C CA . SER A 1 86 ? 18.140 6.593 -28.466 1.00 95.50 86 SER A CA 1
ATOM 623 C C . SER A 1 86 ? 17.252 7.327 -29.460 1.00 95.50 86 SER A C 1
ATOM 625 O O . SER A 1 86 ? 17.137 6.925 -30.618 1.00 95.50 86 SER A O 1
ATOM 627 N N . THR A 1 87 ? 16.671 8.438 -29.024 1.00 95.75 87 THR A N 1
ATOM 628 C CA . THR A 1 87 ? 15.870 9.350 -29.849 1.00 95.75 87 THR A CA 1
ATOM 629 C C . THR A 1 87 ? 16.385 10.766 -29.670 1.00 95.75 87 THR A C 1
ATOM 631 O O . THR A 1 87 ? 16.532 11.219 -28.535 1.00 95.75 87 THR A O 1
ATOM 634 N N . GLY A 1 88 ? 16.657 11.479 -30.763 1.00 95.38 88 GLY A N 1
ATOM 635 C CA . GLY A 1 88 ? 17.091 12.875 -30.692 1.00 95.38 88 GLY A CA 1
ATOM 636 C C . GLY A 1 88 ? 18.403 13.087 -29.925 1.00 95.38 88 GLY A C 1
ATOM 637 O O . GLY A 1 88 ? 18.600 14.144 -29.331 1.00 95.38 88 GLY A O 1
ATOM 638 N N . GLY A 1 89 ? 19.292 12.091 -29.896 1.00 94.25 89 GLY A N 1
ATOM 639 C CA . GLY A 1 89 ? 20.542 12.138 -29.135 1.00 94.25 89 GLY A CA 1
ATOM 640 C C . GLY A 1 89 ? 20.401 11.831 -27.642 1.00 94.25 89 GLY A C 1
ATOM 641 O O . GLY A 1 89 ? 21.372 11.991 -26.904 1.00 94.25 89 GLY A O 1
ATOM 642 N N . VAL A 1 90 ? 19.222 11.393 -27.193 1.00 94.00 90 VAL A N 1
ATOM 643 C CA . VAL A 1 90 ? 18.928 11.058 -25.794 1.00 94.00 90 VAL A CA 1
ATOM 644 C C . VAL A 1 90 ? 18.687 9.560 -25.658 1.00 94.00 90 VAL A C 1
ATOM 646 O O . VAL A 1 90 ? 17.952 8.970 -26.446 1.00 94.00 90 VAL A O 1
ATOM 649 N N . GLU A 1 91 ? 19.305 8.935 -24.658 1.00 94.62 91 GLU A N 1
ATOM 650 C CA . GLU A 1 91 ? 19.123 7.514 -24.365 1.00 94.62 91 GLU A CA 1
ATOM 651 C C . GLU A 1 91 ? 17.749 7.259 -23.737 1.00 94.62 91 GLU A C 1
ATOM 653 O O . GLU A 1 91 ? 17.413 7.860 -22.718 1.00 94.62 91 GLU A O 1
ATOM 658 N N . ASN A 1 92 ? 16.972 6.342 -24.321 1.00 94.19 92 ASN A N 1
ATOM 659 C CA . ASN A 1 92 ? 15.692 5.905 -23.759 1.00 94.19 92 ASN A CA 1
ATOM 660 C C . ASN A 1 92 ? 15.848 4.610 -22.954 1.00 94.19 92 ASN A C 1
ATOM 662 O O . ASN A 1 92 ? 15.262 4.478 -21.881 1.00 94.19 92 ASN A O 1
ATOM 666 N N . ALA A 1 93 ? 16.621 3.650 -23.475 1.00 95.38 93 ALA A N 1
ATOM 667 C CA . ALA A 1 93 ? 16.830 2.350 -22.846 1.00 95.38 93 ALA A CA 1
ATOM 668 C C . ALA A 1 93 ? 18.207 1.766 -23.178 1.00 95.38 93 ALA A C 1
ATOM 670 O O . ALA A 1 93 ? 18.638 1.793 -24.336 1.00 95.38 93 ALA A O 1
ATOM 671 N N . ARG A 1 94 ? 18.843 1.166 -22.171 1.00 95.06 94 ARG A N 1
ATOM 672 C CA . ARG A 1 94 ? 20.077 0.386 -22.275 1.00 95.06 94 ARG A CA 1
ATOM 673 C C . ARG A 1 94 ? 19.800 -1.054 -21.870 1.00 95.06 94 ARG A C 1
ATOM 675 O O . ARG A 1 94 ? 19.311 -1.319 -20.779 1.00 95.06 94 ARG A O 1
ATOM 682 N N . PHE A 1 95 ? 20.180 -1.985 -22.729 1.00 96.62 95 PHE A N 1
ATOM 683 C CA . PHE A 1 95 ? 20.164 -3.419 -22.485 1.00 96.62 95 PHE A CA 1
ATOM 684 C C . PHE A 1 95 ? 21.604 -3.860 -22.235 1.00 96.62 95 PHE A C 1
ATOM 686 O O . PHE A 1 95 ? 22.429 -3.817 -23.149 1.00 96.62 95 PHE A O 1
ATOM 693 N N . GLY A 1 96 ? 21.919 -4.218 -20.994 1.00 95.19 96 GLY A N 1
ATOM 694 C CA . GLY A 1 96 ? 23.217 -4.766 -20.612 1.00 95.19 96 GLY A CA 1
ATOM 695 C C . GLY A 1 96 ? 23.134 -6.258 -20.302 1.00 95.19 96 GLY A C 1
ATOM 696 O O . GLY A 1 96 ? 22.096 -6.900 -20.459 1.00 95.19 96 GLY A O 1
ATOM 697 N N . THR A 1 97 ? 24.233 -6.817 -19.802 1.00 95.94 97 THR A N 1
ATOM 698 C CA . THR A 1 97 ? 24.295 -8.233 -19.401 1.00 95.94 97 THR A CA 1
ATOM 699 C C . THR A 1 97 ? 23.605 -8.528 -18.072 1.00 95.94 97 THR A C 1
ATOM 701 O O . THR A 1 97 ? 23.247 -9.676 -17.820 1.00 95.94 97 THR A O 1
ATOM 704 N N . SER A 1 98 ? 23.466 -7.519 -17.206 1.00 95.69 98 SER A N 1
ATOM 705 C CA . SER A 1 98 ? 22.979 -7.679 -15.826 1.00 95.69 98 SER A CA 1
ATOM 706 C C . SER A 1 98 ? 21.593 -7.078 -15.598 1.00 95.69 98 SER A C 1
ATOM 708 O O . SER A 1 98 ? 20.879 -7.526 -14.705 1.00 95.69 98 SER A O 1
ATOM 710 N N . GLU A 1 99 ? 21.211 -6.077 -16.390 1.00 96.00 99 GLU A N 1
ATOM 711 C CA . GLU A 1 99 ? 19.929 -5.386 -16.288 1.00 96.00 99 GLU A CA 1
ATOM 712 C C . GLU A 1 99 ? 19.557 -4.702 -17.609 1.00 96.00 99 GLU A C 1
ATOM 714 O O . GLU A 1 99 ? 20.389 -4.515 -18.503 1.00 96.00 99 GLU A O 1
ATOM 719 N N . VAL A 1 100 ? 18.289 -4.314 -17.705 1.00 95.25 100 VAL A N 1
ATOM 720 C CA . VAL A 1 100 ? 17.803 -3.363 -18.700 1.00 95.25 100 VAL A CA 1
ATOM 721 C C . VAL A 1 100 ? 17.374 -2.122 -17.939 1.00 95.25 100 VAL A C 1
ATOM 723 O O . VAL A 1 100 ? 16.486 -2.205 -17.091 1.00 95.25 100 VAL A O 1
ATOM 726 N N . VAL A 1 101 ? 17.996 -0.988 -18.240 1.00 92.56 101 VAL A N 1
ATOM 727 C CA . VAL A 1 101 ? 17.687 0.289 -17.598 1.00 92.56 101 VAL A CA 1
ATOM 728 C C . VAL A 1 101 ? 16.964 1.164 -18.604 1.00 92.56 101 VAL A C 1
ATOM 730 O O . VAL A 1 101 ? 17.497 1.488 -19.666 1.00 92.56 101 VAL A O 1
ATOM 733 N N . PHE A 1 102 ? 15.740 1.550 -18.268 1.00 92.56 102 PHE A N 1
ATOM 734 C CA . PHE A 1 102 ? 15.054 2.639 -18.949 1.00 92.56 102 PHE A CA 1
ATOM 735 C C . PHE A 1 102 ? 15.466 3.940 -18.270 1.00 92.56 102 PHE A C 1
ATOM 737 O O . PHE A 1 102 ? 15.444 4.016 -17.043 1.00 92.56 102 PHE A O 1
ATOM 744 N N . ASN A 1 103 ? 15.832 4.946 -19.065 1.00 86.94 103 ASN A N 1
ATOM 745 C CA . ASN A 1 103 ? 16.242 6.260 -18.574 1.00 86.94 103 ASN A CA 1
ATOM 746 C C . ASN A 1 103 ? 17.492 6.261 -17.648 1.00 86.94 103 ASN A C 1
ATOM 748 O O . ASN A 1 103 ? 17.548 6.979 -16.653 1.00 86.94 103 ASN A O 1
ATOM 752 N N . ASP A 1 104 ? 18.534 5.496 -17.993 1.00 87.44 104 ASP A N 1
ATOM 753 C CA . ASP A 1 104 ? 19.814 5.431 -17.247 1.00 87.44 104 ASP A CA 1
ATOM 754 C C . ASP A 1 104 ? 20.495 6.809 -17.100 1.00 87.44 104 ASP A C 1
ATOM 756 O O . ASP A 1 104 ? 21.057 7.162 -16.065 1.00 87.44 104 ASP A O 1
ATOM 760 N N . ALA A 1 105 ? 20.362 7.650 -18.130 1.00 84.88 105 ALA A N 1
ATOM 761 C CA . ALA A 1 105 ? 20.900 9.007 -18.146 1.00 84.88 105 ALA A CA 1
ATOM 762 C C . ALA A 1 105 ? 20.140 9.996 -17.233 1.00 84.88 105 ALA A C 1
ATOM 764 O O . ALA A 1 105 ? 20.505 11.171 -17.192 1.00 84.88 105 ALA A O 1
ATOM 765 N N . SER A 1 106 ? 19.120 9.536 -16.491 1.00 85.19 106 SER A N 1
ATOM 766 C CA . SER A 1 106 ? 18.330 10.341 -15.544 1.00 85.19 106 SER A CA 1
ATOM 767 C C . SER A 1 106 ? 17.680 11.580 -16.177 1.00 85.19 106 SER A C 1
ATOM 769 O O . SER A 1 106 ? 17.549 12.622 -15.535 1.00 85.19 106 SER A O 1
ATOM 771 N N . ASN A 1 107 ? 17.295 11.490 -17.452 1.00 86.81 107 ASN A N 1
ATOM 772 C CA . ASN A 1 107 ? 16.516 12.536 -18.109 1.00 86.81 107 ASN A CA 1
ATOM 773 C C . ASN A 1 107 ? 15.069 12.505 -17.593 1.00 86.81 107 ASN A C 1
ATOM 775 O O . ASN A 1 107 ? 14.619 11.505 -17.045 1.00 86.81 107 ASN A O 1
ATOM 779 N N . ASP A 1 108 ? 14.303 13.576 -17.779 1.00 87.38 108 ASP A N 1
ATOM 780 C CA . ASP A 1 108 ? 12.865 13.552 -17.478 1.00 87.38 108 ASP A CA 1
ATOM 781 C C . ASP A 1 108 ? 12.114 12.825 -18.609 1.00 87.38 108 ASP A C 1
ATOM 783 O O . ASP A 1 108 ? 11.595 13.439 -19.542 1.00 87.38 108 ASP A O 1
ATOM 787 N N . ILE A 1 109 ? 12.199 11.492 -18.601 1.00 85.25 109 ILE A N 1
ATOM 788 C CA . ILE A 1 109 ? 11.556 10.603 -19.570 1.00 85.25 109 ILE A CA 1
ATOM 789 C C . ILE A 1 109 ? 10.661 9.643 -18.803 1.00 85.25 109 ILE A C 1
ATOM 791 O O . ILE A 1 109 ? 11.140 8.720 -18.140 1.00 85.25 109 ILE A O 1
ATOM 795 N N . ASP A 1 110 ? 9.359 9.835 -18.953 1.00 86.62 110 ASP A N 1
ATO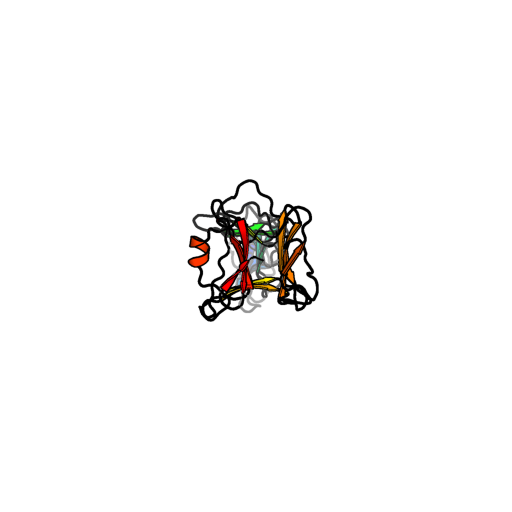M 796 C CA . ASP A 1 110 ? 8.377 8.929 -18.383 1.00 86.62 110 ASP A CA 1
ATOM 797 C C . ASP A 1 110 ? 8.406 7.549 -19.052 1.00 86.62 110 ASP A C 1
ATOM 799 O O . ASP A 1 110 ? 8.596 7.418 -20.267 1.00 86.62 110 ASP A O 1
ATOM 803 N N . PHE A 1 111 ? 8.113 6.507 -18.274 1.00 88.75 111 PHE A N 1
ATOM 804 C CA . PHE A 1 111 ? 7.864 5.159 -18.788 1.00 88.75 111 PHE A CA 1
ATOM 805 C C . PHE A 1 111 ? 6.393 4.794 -18.606 1.00 88.75 111 PHE A C 1
ATOM 807 O O . PHE A 1 111 ? 5.834 4.935 -17.520 1.00 88.75 111 PHE A O 1
ATOM 814 N N . ARG A 1 112 ? 5.757 4.305 -19.671 1.00 90.06 112 ARG A N 1
ATOM 815 C CA . ARG A 1 112 ? 4.317 4.044 -19.723 1.00 90.06 112 ARG A CA 1
ATOM 816 C C . ARG A 1 112 ? 4.041 2.676 -20.318 1.00 90.06 112 ARG A C 1
ATOM 818 O O . ARG A 1 112 ? 4.525 2.358 -21.401 1.00 90.06 112 ARG A O 1
ATOM 825 N N . VAL A 1 113 ? 3.199 1.913 -19.634 1.00 92.62 113 VAL A N 1
ATOM 826 C CA . VAL A 1 113 ? 2.596 0.680 -20.140 1.00 92.62 113 VAL A CA 1
ATOM 827 C C . VAL A 1 113 ? 1.090 0.884 -20.217 1.00 92.62 113 VAL A C 1
ATOM 829 O O . VAL A 1 113 ? 0.448 1.242 -19.228 1.00 92.62 113 VAL A O 1
ATOM 832 N N . GLU A 1 114 ? 0.530 0.659 -21.401 1.00 92.88 114 GLU A N 1
ATOM 833 C CA . GLU A 1 114 ? -0.891 0.852 -21.685 1.00 92.88 114 GLU A CA 1
ATOM 834 C C . GLU A 1 114 ? -1.683 -0.462 -21.562 1.00 92.88 114 GLU A C 1
ATOM 836 O O . GLU A 1 114 ? -1.135 -1.562 -21.621 1.00 92.88 114 GLU A O 1
ATOM 841 N N . SER A 1 115 ? -2.997 -0.335 -21.400 1.00 91.25 115 SER A N 1
ATOM 842 C CA . SER A 1 115 ? -3.987 -1.410 -21.563 1.00 91.25 115 SER A CA 1
ATOM 843 C C . SER A 1 115 ? -5.078 -0.933 -22.523 1.00 91.25 115 SER A C 1
ATOM 845 O O . SER A 1 115 ? -5.158 0.265 -22.782 1.00 91.25 115 SER A O 1
ATOM 847 N N . ASP A 1 116 ? -5.976 -1.818 -22.968 1.00 89.62 116 ASP A N 1
ATOM 848 C CA . ASP A 1 116 ? -7.053 -1.471 -23.914 1.00 89.62 116 ASP A CA 1
ATOM 849 C C . ASP A 1 116 ? -7.888 -0.242 -23.500 1.00 89.62 116 ASP A C 1
ATOM 851 O O . ASP A 1 116 ? -8.392 0.481 -24.357 1.00 89.62 116 ASP A O 1
ATOM 855 N N . ALA A 1 117 ? -8.042 -0.002 -22.191 1.00 87.38 117 ALA A N 1
ATOM 856 C CA . ALA A 1 117 ? -8.877 1.070 -21.644 1.00 87.38 117 ALA A CA 1
ATOM 857 C C . ALA A 1 117 ? -8.107 2.169 -20.889 1.00 87.38 117 ALA A C 1
ATOM 859 O O . ALA A 1 117 ? -8.711 3.177 -20.533 1.00 87.38 117 ALA A O 1
ATOM 860 N N . ASN A 1 118 ? -6.806 1.997 -20.624 1.00 87.00 118 ASN A N 1
ATOM 861 C CA . ASN A 1 118 ? -6.021 2.955 -19.836 1.00 87.00 118 ASN A CA 1
ATOM 862 C C . ASN A 1 118 ? -4.677 3.238 -20.496 1.00 87.00 118 ASN A C 1
ATOM 864 O O . ASN A 1 118 ? -3.858 2.330 -20.653 1.00 87.00 118 ASN A O 1
ATOM 868 N N . THR A 1 119 ? -4.416 4.514 -20.766 1.00 87.75 119 THR A N 1
ATOM 869 C CA . THR A 1 119 ? -3.150 4.993 -21.331 1.00 87.75 119 THR A CA 1
ATOM 870 C C . THR A 1 119 ? -1.993 4.976 -20.330 1.00 87.75 119 THR A C 1
ATOM 872 O O . THR A 1 119 ? -0.880 5.300 -20.709 1.00 87.75 119 THR A O 1
ATOM 875 N N . HIS A 1 120 ? -2.217 4.636 -19.056 1.00 89.19 120 HIS A N 1
ATOM 876 C CA . HIS A 1 120 ? -1.203 4.725 -17.990 1.00 89.19 120 HIS A CA 1
ATOM 877 C C . HIS A 1 120 ? -1.276 3.573 -16.980 1.00 89.19 120 HIS A C 1
ATOM 879 O O . HIS A 1 120 ? -0.996 3.761 -15.803 1.00 89.19 120 HIS A O 1
ATOM 885 N N . MET A 1 121 ? -1.634 2.362 -17.423 1.00 90.50 121 MET A N 1
ATOM 886 C CA . MET A 1 121 ? -1.847 1.221 -16.519 1.00 90.50 121 MET A CA 1
ATOM 887 C C . MET A 1 121 ? -0.665 0.962 -15.568 1.00 90.50 121 MET A C 1
ATOM 889 O O . MET A 1 121 ? -0.894 0.690 -14.393 1.00 90.50 121 MET A O 1
ATOM 893 N N . LEU A 1 122 ? 0.574 1.094 -16.046 1.00 92.81 122 LEU A N 1
ATOM 894 C CA . LEU A 1 122 ? 1.755 1.303 -15.206 1.00 92.81 122 LEU A CA 1
ATOM 895 C C . LEU A 1 122 ? 2.486 2.537 -15.725 1.00 92.81 122 LEU A C 1
ATOM 897 O O . LEU A 1 122 ? 2.798 2.614 -16.915 1.00 92.81 122 LEU A O 1
ATOM 901 N N . PHE A 1 123 ? 2.773 3.480 -14.838 1.00 91.88 123 PHE A N 1
ATOM 902 C CA . PHE A 1 123 ? 3.410 4.736 -15.196 1.00 91.88 123 PHE A CA 1
ATOM 903 C C . PHE A 1 123 ? 4.509 5.089 -14.204 1.00 91.88 123 PHE A C 1
ATOM 905 O O . PHE A 1 123 ? 4.265 5.120 -13.002 1.00 91.88 123 PHE A O 1
ATOM 912 N N . VAL A 1 124 ? 5.710 5.356 -14.704 1.00 91.12 124 VAL A N 1
ATOM 913 C CA . VAL A 1 124 ? 6.803 5.942 -13.926 1.00 91.12 124 VAL A CA 1
ATOM 914 C C . VAL A 1 124 ? 6.922 7.396 -14.350 1.00 91.12 124 VAL A C 1
ATOM 916 O O . VAL A 1 124 ? 7.259 7.666 -15.501 1.00 91.12 124 VAL A O 1
ATOM 919 N N . ASP A 1 125 ? 6.644 8.292 -13.409 1.00 88.62 125 ASP A N 1
ATOM 920 C CA . ASP A 1 125 ? 6.851 9.732 -13.534 1.00 88.62 125 ASP A CA 1
ATOM 921 C C . ASP A 1 125 ? 8.279 10.035 -13.069 1.00 88.62 125 ASP A C 1
ATOM 923 O O . ASP A 1 125 ? 8.585 9.997 -11.866 1.00 88.62 125 ASP A O 1
ATOM 927 N N . ALA A 1 126 ? 9.169 10.249 -14.039 1.00 86.69 126 ALA A N 1
ATOM 928 C CA . ALA A 1 126 ? 10.590 10.439 -13.771 1.00 86.69 126 ALA A CA 1
ATOM 929 C C . ALA A 1 126 ? 10.849 11.782 -13.069 1.00 86.69 126 ALA A C 1
ATOM 931 O O . ALA A 1 126 ? 11.615 11.831 -12.104 1.00 86.69 126 ALA A O 1
ATOM 932 N N . GLY A 1 127 ? 10.166 12.850 -13.488 1.00 88.38 127 GLY A N 1
ATOM 933 C CA . GLY A 1 127 ? 10.311 14.189 -12.922 1.00 88.38 127 GLY A CA 1
ATOM 934 C C . GLY A 1 127 ? 9.888 14.290 -11.454 1.00 88.38 127 GLY A C 1
ATOM 935 O O . GLY A 1 127 ? 10.521 15.008 -10.675 1.00 88.38 127 GLY A O 1
ATOM 936 N N . ASN A 1 128 ? 8.861 13.540 -11.038 1.00 88.88 128 ASN A N 1
ATOM 937 C CA . ASN A 1 128 ? 8.369 13.538 -9.657 1.00 88.88 128 ASN A CA 1
ATOM 938 C C . ASN A 1 128 ? 8.873 12.364 -8.803 1.00 88.88 128 ASN A C 1
ATOM 940 O O . ASN A 1 128 ? 8.650 12.377 -7.588 1.00 88.88 128 ASN A O 1
ATOM 944 N N . ASN A 1 129 ? 9.583 11.393 -9.390 1.00 90.25 129 ASN A N 1
ATOM 945 C CA . ASN A 1 129 ? 10.063 10.163 -8.743 1.00 90.25 129 ASN A CA 1
ATOM 946 C C . ASN A 1 129 ? 8.926 9.294 -8.174 1.00 90.25 129 ASN A C 1
ATOM 948 O O . ASN A 1 129 ? 8.965 8.883 -7.008 1.00 90.25 129 ASN A O 1
ATOM 952 N N . ARG A 1 130 ? 7.875 9.055 -8.967 1.00 92.50 130 ARG A N 1
ATOM 953 C CA . ARG A 1 130 ? 6.657 8.359 -8.513 1.00 92.50 130 ARG A CA 1
ATOM 954 C C . ARG A 1 130 ? 6.209 7.291 -9.501 1.00 92.50 130 ARG A C 1
ATOM 956 O O . ARG A 1 130 ? 6.523 7.348 -10.686 1.00 92.50 130 ARG A O 1
ATOM 963 N N . VAL A 1 131 ? 5.456 6.317 -8.997 1.00 94.38 131 VAL A N 1
ATOM 964 C CA . VAL A 1 131 ? 4.848 5.246 -9.789 1.00 94.38 131 VAL A CA 1
ATOM 965 C C . VAL A 1 131 ? 3.331 5.284 -9.635 1.00 94.38 131 VAL A C 1
ATOM 967 O O . VAL A 1 131 ? 2.799 5.206 -8.527 1.00 94.38 131 VAL A O 1
ATOM 970 N N . GLY A 1 132 ? 2.631 5.382 -10.760 1.00 94.38 132 GLY A N 1
ATOM 971 C CA . GLY A 1 132 ? 1.185 5.252 -10.870 1.00 94.38 132 GLY A CA 1
ATOM 972 C C . GLY A 1 132 ? 0.777 3.880 -11.411 1.00 94.38 132 GLY A C 1
ATOM 973 O O . GLY A 1 132 ? 1.445 3.326 -12.285 1.00 94.38 132 GLY A O 1
ATOM 974 N N . ILE A 1 133 ? -0.335 3.342 -10.911 1.00 94.38 133 ILE A N 1
ATOM 975 C CA . ILE A 1 133 ? -1.021 2.173 -11.470 1.00 94.38 133 ILE A CA 1
ATOM 976 C C . ILE A 1 133 ? -2.490 2.530 -11.729 1.00 94.38 133 ILE A C 1
ATOM 978 O O . ILE A 1 133 ? -3.206 2.911 -10.800 1.00 94.38 133 ILE A O 1
ATOM 982 N N . GLY A 1 134 ? -2.946 2.374 -12.976 1.00 90.38 134 GLY A N 1
ATOM 983 C CA . GLY A 1 134 ? -4.306 2.717 -13.416 1.00 90.38 134 GLY A CA 1
ATOM 984 C C . GLY A 1 134 ? -4.383 4.040 -14.188 1.00 90.38 134 GLY A C 1
ATOM 985 O O . GLY A 1 134 ? -3.445 4.413 -14.875 1.00 90.38 134 GLY A O 1
ATOM 986 N N . SER A 1 135 ? -5.497 4.773 -14.135 1.00 78.62 135 SER A N 1
ATOM 987 C CA . SER A 1 135 ? -5.660 6.022 -14.917 1.00 78.62 135 SER A CA 1
ATOM 988 C C . SER A 1 135 ? -4.970 7.242 -14.271 1.00 78.62 135 SER A C 1
ATOM 990 O O . SER A 1 135 ? -5.498 8.355 -14.305 1.00 78.62 135 SER A O 1
ATOM 992 N N . VAL A 1 136 ? -3.790 7.039 -13.681 1.00 75.88 136 VAL A N 1
ATOM 993 C CA . VAL A 1 136 ? -3.078 8.032 -12.867 1.00 75.88 136 VAL A CA 1
ATOM 994 C C . VAL A 1 136 ? -2.163 8.881 -13.739 1.00 75.88 136 VAL A C 1
ATOM 996 O O . VAL A 1 136 ? -1.113 8.427 -14.186 1.00 75.88 136 VAL A O 1
ATOM 999 N N . THR A 1 137 ? -2.543 10.138 -13.961 1.00 72.00 137 THR A N 1
ATOM 1000 C CA . THR A 1 137 ? -1.695 11.130 -14.648 1.00 72.00 137 THR A CA 1
ATOM 1001 C C . THR A 1 137 ? -0.989 12.080 -13.681 1.00 72.00 137 THR A C 1
ATOM 1003 O O . THR A 1 137 ? -0.095 12.811 -14.089 1.00 72.00 137 THR A O 1
ATOM 1006 N N . ALA A 1 138 ? -1.410 12.095 -12.414 1.00 80.00 138 ALA A N 1
ATOM 1007 C CA . ALA A 1 138 ? -0.777 12.815 -11.318 1.00 80.00 138 ALA A CA 1
ATOM 1008 C C . ALA A 1 138 ? -0.865 11.940 -10.062 1.00 80.00 138 ALA A C 1
ATOM 1010 O O . ALA A 1 138 ? -1.948 11.557 -9.621 1.00 80.00 138 ALA A O 1
ATOM 1011 N N . THR A 1 139 ? 0.282 11.554 -9.519 1.00 83.88 139 THR A N 1
ATOM 1012 C CA . THR A 1 139 ? 0.361 10.652 -8.365 1.00 83.88 139 THR A CA 1
ATOM 1013 C C . THR A 1 139 ? 0.425 11.453 -7.066 1.00 83.88 139 THR A C 1
ATOM 1015 O O . THR A 1 139 ? 1.317 12.291 -6.936 1.00 83.88 139 THR A O 1
ATOM 1018 N N . ASP A 1 140 ? -0.442 11.171 -6.091 1.00 85.00 140 ASP A N 1
ATOM 1019 C CA . ASP A 1 140 ? -0.462 11.869 -4.792 1.00 85.00 140 ASP A CA 1
ATOM 1020 C C . ASP A 1 140 ? 0.518 11.287 -3.758 1.00 85.00 140 ASP A C 1
ATOM 1022 O O . ASP A 1 140 ? 0.775 11.912 -2.732 1.00 85.00 140 ASP A O 1
ATOM 1026 N N . GLY A 1 141 ? 1.085 10.112 -4.037 1.00 86.94 141 GLY A N 1
ATOM 1027 C CA . GLY A 1 141 ? 2.088 9.431 -3.218 1.00 86.94 141 GLY A CA 1
ATOM 1028 C C . GLY A 1 141 ? 3.217 8.835 -4.059 1.00 86.94 141 GLY A C 1
ATOM 1029 O O . GLY A 1 141 ? 3.208 8.962 -5.285 1.00 86.94 141 GLY A O 1
ATOM 1030 N N . THR A 1 142 ? 4.185 8.166 -3.421 1.00 92.00 142 THR A N 1
ATOM 1031 C CA . THR A 1 142 ? 5.266 7.468 -4.153 1.00 92.00 142 THR A CA 1
ATOM 1032 C C . THR A 1 142 ? 4.709 6.350 -5.028 1.00 92.00 142 THR A C 1
ATOM 1034 O O . THR A 1 142 ? 5.082 6.243 -6.193 1.00 92.00 142 THR A O 1
ATOM 1037 N N . LEU A 1 143 ? 3.800 5.545 -4.476 1.00 94.31 143 LEU A N 1
ATOM 1038 C CA . LEU A 1 143 ? 2.955 4.614 -5.214 1.00 94.31 143 LEU A CA 1
ATOM 1039 C C . LEU A 1 143 ? 1.513 5.123 -5.163 1.00 94.31 143 LEU A C 1
ATOM 1041 O O . LEU A 1 143 ? 0.940 5.233 -4.080 1.00 94.31 143 LEU A O 1
ATOM 1045 N N . HIS A 1 144 ? 0.909 5.397 -6.316 1.00 94.50 144 HIS A N 1
ATOM 1046 C CA . HIS A 1 144 ? -0.507 5.752 -6.402 1.00 94.50 144 HIS A CA 1
ATOM 1047 C C . HIS A 1 144 ? -1.262 4.719 -7.242 1.00 94.50 144 HIS A C 1
ATOM 1049 O O . HIS A 1 144 ? -0.973 4.544 -8.422 1.00 94.50 144 HIS A O 1
ATOM 1055 N N . ILE A 1 145 ? -2.226 4.028 -6.636 1.00 94.31 145 ILE A N 1
ATOM 1056 C CA . ILE A 1 145 ? -3.116 3.081 -7.310 1.00 94.31 145 ILE A CA 1
ATOM 1057 C C . ILE A 1 145 ? -4.492 3.736 -7.419 1.00 94.31 145 ILE A C 1
ATOM 1059 O O . ILE A 1 145 ? -5.135 3.980 -6.397 1.00 94.31 145 ILE A O 1
ATOM 1063 N N . GLN A 1 146 ? -4.934 4.011 -8.647 1.00 92.56 146 GLN A N 1
ATOM 1064 C CA . GLN A 1 146 ? -6.163 4.759 -8.910 1.00 92.56 146 GLN A CA 1
ATOM 1065 C C . GLN A 1 146 ? -7.043 4.055 -9.948 1.00 92.56 146 GLN A C 1
ATOM 1067 O O . GLN A 1 146 ? -6.631 3.826 -11.087 1.00 92.56 146 GLN A O 1
ATOM 1072 N N . THR A 1 147 ? -8.295 3.779 -9.579 1.00 90.56 147 THR A N 1
ATOM 1073 C CA . THR A 1 147 ? -9.334 3.260 -10.495 1.00 90.56 147 THR A CA 1
ATOM 1074 C C . THR A 1 147 ? -10.395 4.299 -10.861 1.00 90.56 147 THR A C 1
ATOM 1076 O O . THR A 1 147 ? -11.167 4.098 -11.797 1.00 90.56 147 THR A O 1
ATOM 1079 N N . GLY A 1 148 ? -10.387 5.444 -10.179 1.00 89.81 148 GLY A N 1
ATOM 1080 C CA . GLY A 1 148 ? -11.162 6.641 -10.492 1.00 89.81 148 GLY A CA 1
ATOM 1081 C C . GLY A 1 148 ? -10.772 7.782 -9.550 1.00 89.81 148 GLY A C 1
ATOM 1082 O O . GLY A 1 148 ? -10.217 7.529 -8.486 1.00 89.81 148 GLY A O 1
ATOM 1083 N N . SER A 1 149 ? -11.053 9.031 -9.925 1.00 90.19 149 SER A N 1
ATOM 1084 C CA . SER A 1 149 ? -10.726 10.181 -9.071 1.00 90.19 149 SER A CA 1
ATOM 1085 C C . SER A 1 149 ? -11.761 10.369 -7.958 1.00 90.19 149 SER A C 1
ATOM 1087 O O . SER A 1 149 ? -12.964 10.427 -8.220 1.00 90.19 149 SER A O 1
ATOM 1089 N N . ALA A 1 150 ? -11.280 10.544 -6.731 1.00 91.50 150 ALA A N 1
ATOM 1090 C CA . ALA A 1 150 ? -12.026 10.971 -5.554 1.00 91.50 150 ALA A CA 1
ATOM 1091 C C . ALA A 1 150 ? -12.284 12.496 -5.530 1.00 91.50 150 ALA A C 1
ATOM 1093 O O . ALA A 1 150 ? -12.875 13.014 -4.580 1.00 91.50 150 ALA A O 1
ATOM 1094 N N . GLY A 1 151 ? -11.864 13.232 -6.568 1.00 90.00 151 GLY A N 1
ATOM 1095 C CA . GLY A 1 151 ? -11.953 14.688 -6.681 1.00 90.00 151 GLY A CA 1
ATOM 1096 C C . GLY A 1 151 ? -10.622 15.392 -6.394 1.00 90.00 151 GLY A C 1
ATOM 1097 O O . GLY A 1 151 ? -9.552 14.813 -6.535 1.00 90.00 151 GLY A O 1
ATOM 1098 N N . SER A 1 152 ? -10.677 16.672 -6.008 1.00 87.25 152 SER A N 1
ATOM 1099 C CA . SER A 1 152 ? -9.480 17.435 -5.622 1.00 87.25 152 SER A CA 1
ATOM 1100 C C . SER A 1 152 ? -9.057 17.051 -4.206 1.00 87.25 152 SER A C 1
ATOM 1102 O O . SER A 1 152 ? -9.546 17.632 -3.234 1.00 87.25 152 SER A O 1
ATOM 1104 N N . VAL A 1 153 ? -8.152 16.085 -4.093 1.00 84.50 153 VAL A N 1
ATOM 1105 C CA . VAL A 1 153 ? -7.606 15.598 -2.823 1.00 84.50 153 VAL A CA 1
ATOM 1106 C C . VAL A 1 153 ? -6.089 15.797 -2.774 1.00 84.50 153 VAL A C 1
ATOM 1108 O O . VAL A 1 153 ? -5.438 16.037 -3.782 1.00 84.50 153 VAL A O 1
ATOM 1111 N N . THR A 1 154 ? -5.523 15.790 -1.571 1.00 88.94 154 THR A N 1
ATOM 1112 C CA . THR A 1 154 ? -4.072 15.747 -1.358 1.00 88.94 154 THR A CA 1
ATOM 1113 C C . THR A 1 154 ? -3.827 14.707 -0.283 1.00 88.94 154 THR A C 1
ATOM 1115 O O . THR A 1 154 ? -4.421 14.793 0.798 1.00 88.94 154 THR A O 1
ATOM 1118 N N . ALA A 1 155 ? -2.990 13.713 -0.580 1.00 90.50 155 ALA A N 1
ATOM 1119 C CA . ALA A 1 155 ? -2.666 12.670 0.379 1.00 90.50 155 ALA A CA 1
ATOM 1120 C C . ALA A 1 155 ? -2.014 13.259 1.650 1.00 90.50 155 ALA A C 1
ATOM 1122 O O . ALA A 1 155 ? -1.295 14.262 1.590 1.00 90.50 155 ALA A O 1
ATOM 1123 N N . PRO A 1 156 ? -2.268 12.670 2.831 1.00 90.81 156 PRO A N 1
ATOM 1124 C CA . PRO A 1 156 ? -1.662 13.132 4.073 1.00 90.81 156 PRO A CA 1
ATOM 1125 C C . PRO A 1 156 ? -0.151 12.862 4.076 1.00 90.81 156 PRO A C 1
ATOM 1127 O O . PRO A 1 156 ? 0.270 11.713 4.016 1.00 90.81 156 PRO A O 1
ATOM 1130 N N . ALA A 1 157 ? 0.661 13.904 4.272 1.00 92.50 157 ALA A N 1
ATOM 1131 C CA . ALA A 1 157 ? 2.131 13.847 4.187 1.00 92.50 157 ALA A CA 1
ATOM 1132 C C . ALA A 1 157 ? 2.839 12.880 5.167 1.00 92.50 157 ALA A C 1
ATOM 1134 O O . ALA A 1 157 ? 4.047 12.693 5.090 1.00 92.50 157 ALA A O 1
ATOM 1135 N N . PHE A 1 158 ? 2.129 12.316 6.148 1.00 89.50 158 PHE A N 1
ATOM 1136 C CA . PHE A 1 158 ? 2.672 11.320 7.083 1.00 89.50 158 PHE A CA 1
ATOM 1137 C C . PHE A 1 158 ? 2.266 9.876 6.734 1.00 89.50 158 PHE A C 1
ATOM 1139 O O . PHE A 1 158 ? 2.645 8.953 7.455 1.00 89.50 158 PHE A O 1
ATOM 1146 N N . ALA A 1 159 ? 1.464 9.675 5.684 1.00 90.19 159 ALA A N 1
ATOM 1147 C CA . ALA A 1 159 ? 0.924 8.380 5.270 1.00 90.19 159 ALA A CA 1
ATOM 1148 C C . ALA A 1 159 ? 0.693 8.309 3.743 1.00 90.19 159 ALA A C 1
ATOM 1150 O O . ALA A 1 159 ? -0.309 7.763 3.291 1.00 90.19 159 ALA A O 1
ATOM 1151 N N . ASP A 1 160 ? 1.614 8.864 2.955 1.00 92.31 160 ASP A N 1
ATOM 1152 C CA . ASP A 1 160 ? 1.532 9.020 1.494 1.00 92.31 160 ASP A CA 1
ATOM 1153 C C . ASP A 1 160 ? 2.479 8.092 0.708 1.00 92.31 160 ASP A C 1
ATOM 1155 O O . ASP A 1 160 ? 2.628 8.233 -0.504 1.00 92.31 160 ASP A O 1
ATOM 1159 N N . LEU A 1 161 ? 3.107 7.103 1.356 1.00 94.62 161 LEU A N 1
ATOM 1160 C CA . LEU A 1 161 ? 3.949 6.134 0.641 1.00 94.62 161 LEU A CA 1
ATOM 1161 C C . LEU A 1 161 ? 3.145 5.366 -0.422 1.00 94.62 161 LEU A C 1
ATOM 1163 O O . LEU A 1 161 ? 3.598 5.225 -1.557 1.00 94.62 161 LEU A O 1
ATOM 1167 N N . ALA A 1 162 ? 1.963 4.875 -0.041 1.00 94.31 162 ALA A N 1
ATOM 1168 C CA . ALA A 1 162 ? 1.024 4.200 -0.927 1.00 94.31 162 ALA A CA 1
ATOM 1169 C C . ALA A 1 162 ? -0.367 4.820 -0.772 1.00 94.31 162 ALA A C 1
ATOM 1171 O O . ALA A 1 162 ? -0.935 4.816 0.322 1.00 94.31 162 ALA A O 1
ATOM 1172 N N . VAL A 1 163 ? -0.909 5.330 -1.874 1.00 94.38 163 VAL A N 1
ATOM 1173 C CA . VAL A 1 163 ? -2.242 5.931 -1.949 1.00 94.38 163 VAL A CA 1
ATOM 1174 C C . VAL A 1 163 ? -3.136 5.024 -2.789 1.00 94.38 163 VAL A C 1
ATOM 1176 O O . VAL A 1 163 ? -2.736 4.578 -3.864 1.00 94.38 163 VAL A O 1
ATOM 1179 N N . PHE A 1 164 ? -4.336 4.740 -2.284 1.00 94.31 164 PHE A N 1
ATOM 1180 C CA . PHE A 1 164 ? -5.360 3.949 -2.968 1.00 94.31 164 PHE A CA 1
ATOM 1181 C C . PHE A 1 164 ? -6.593 4.829 -3.164 1.00 94.31 164 PHE A C 1
ATOM 1183 O O . PHE A 1 164 ? -7.200 5.259 -2.178 1.00 94.31 164 PHE A O 1
ATOM 1190 N N . GLU A 1 165 ? -6.979 5.078 -4.410 1.00 94.19 165 GLU A N 1
ATOM 1191 C CA . GLU A 1 165 ? -8.030 6.036 -4.760 1.00 94.19 165 GLU A CA 1
ATOM 1192 C C . GLU A 1 165 ? -9.064 5.433 -5.724 1.00 94.19 165 GLU A C 1
ATOM 1194 O O . GLU A 1 165 ? -8.736 4.703 -6.662 1.00 94.19 165 GLU A O 1
ATOM 1199 N N . ASP A 1 166 ? -10.335 5.760 -5.487 1.00 93.50 166 ASP A N 1
ATOM 1200 C CA . ASP A 1 166 ? -11.453 5.438 -6.369 1.00 93.50 166 ASP A CA 1
ATOM 1201 C C . ASP A 1 166 ? -12.518 6.547 -6.308 1.00 93.50 166 ASP A C 1
ATOM 1203 O O . ASP A 1 166 ? -12.602 7.295 -5.333 1.00 93.50 166 ASP A O 1
ATOM 1207 N N . SER A 1 167 ? -13.375 6.618 -7.330 1.00 92.81 167 SER A N 1
ATOM 1208 C CA . SER A 1 167 ? -14.494 7.575 -7.395 1.00 92.81 167 SER A CA 1
ATOM 1209 C C . SER A 1 167 ? -15.731 7.176 -6.573 1.00 92.81 167 SER A C 1
ATOM 1211 O O . SER A 1 167 ? -16.635 7.989 -6.376 1.00 92.81 167 SER A O 1
ATOM 1213 N N . THR A 1 168 ? -15.792 5.928 -6.100 1.00 94.94 168 THR A N 1
ATOM 1214 C CA . THR A 1 168 ? -16.907 5.373 -5.325 1.00 94.94 168 THR A CA 1
ATOM 1215 C C . THR A 1 168 ? -16.441 4.815 -3.983 1.00 94.94 168 THR A C 1
ATOM 1217 O O . THR A 1 168 ? -16.838 5.323 -2.936 1.00 94.94 168 THR A O 1
ATOM 1220 N N . HIS A 1 169 ? -15.586 3.790 -4.001 1.00 93.44 169 HIS A N 1
ATOM 1221 C CA . HIS A 1 169 ? -15.091 3.096 -2.819 1.00 93.44 169 HIS A CA 1
ATOM 1222 C C . HIS A 1 169 ? -13.646 2.666 -3.057 1.00 93.44 169 HIS A C 1
ATOM 1224 O O . HIS A 1 169 ? -13.373 1.829 -3.914 1.00 93.44 169 HIS A O 1
ATOM 1230 N N . SER A 1 170 ? -12.730 3.198 -2.253 1.00 93.56 170 SER A N 1
ATOM 1231 C CA . SER A 1 170 ? -11.361 2.690 -2.183 1.00 93.56 170 SER A CA 1
ATOM 1232 C C . SER A 1 170 ? -11.265 1.611 -1.104 1.00 93.56 170 SER A C 1
ATOM 1234 O O . SER A 1 170 ? -11.956 1.676 -0.082 1.00 93.56 170 SER A O 1
ATOM 1236 N N . GLY A 1 171 ? -10.425 0.601 -1.316 1.00 93.69 171 GLY A N 1
ATOM 1237 C CA . GLY A 1 171 ? -10.282 -0.503 -0.378 1.00 93.69 171 GLY A CA 1
ATOM 1238 C C . GLY A 1 171 ? -9.018 -1.321 -0.593 1.00 93.69 171 GLY A C 1
ATOM 1239 O O . GLY A 1 171 ? -8.373 -1.258 -1.636 1.00 93.69 171 GLY A O 1
ATOM 1240 N N . ILE A 1 172 ? -8.687 -2.117 0.423 1.00 95.12 172 ILE A N 1
ATOM 1241 C CA . ILE A 1 172 ? -7.583 -3.077 0.405 1.00 95.12 172 ILE A CA 1
ATOM 1242 C C . ILE A 1 172 ? -8.136 -4.404 0.923 1.00 95.12 172 ILE A C 1
ATOM 1244 O O . ILE A 1 172 ? -8.584 -4.487 2.067 1.00 95.12 172 ILE A O 1
ATOM 1248 N N . ALA A 1 173 ? -8.117 -5.442 0.087 1.00 96.62 173 ALA A N 1
ATOM 1249 C CA . ALA A 1 173 ? -8.481 -6.796 0.494 1.00 96.62 173 ALA A CA 1
ATOM 1250 C C . ALA A 1 173 ? -7.221 -7.592 0.864 1.00 96.62 173 ALA A C 1
ATOM 1252 O O . ALA A 1 173 ? -6.279 -7.667 0.078 1.00 96.62 173 ALA A O 1
ATOM 1253 N N . ILE A 1 174 ? -7.221 -8.213 2.047 1.00 97.31 174 ILE A N 1
ATOM 1254 C CA . ILE A 1 174 ? -6.167 -9.130 2.502 1.00 97.31 174 ILE A CA 1
ATOM 1255 C C . ILE A 1 174 ? -6.822 -10.494 2.702 1.00 97.31 174 ILE A C 1
ATOM 1257 O O . ILE A 1 174 ? -7.564 -10.690 3.662 1.00 97.31 174 ILE A O 1
ATOM 1261 N N . LEU A 1 175 ? -6.587 -11.415 1.770 1.00 97.62 175 LEU A N 1
ATOM 1262 C CA . LEU A 1 175 ? -7.226 -12.729 1.748 1.00 97.62 175 LEU A CA 1
ATOM 1263 C C . LEU A 1 175 ? -6.179 -13.822 1.938 1.00 97.62 175 LEU A C 1
ATOM 1265 O O . LEU A 1 175 ? -5.123 -13.803 1.306 1.00 97.62 175 LEU A O 1
ATOM 1269 N N . VAL A 1 176 ? -6.491 -14.774 2.811 1.00 97.44 176 VAL A N 1
ATOM 1270 C CA . VAL A 1 176 ? -5.650 -15.929 3.139 1.00 97.44 176 VAL A CA 1
ATOM 1271 C C . VAL A 1 176 ? -6.537 -17.173 3.289 1.00 97.44 176 VAL A C 1
ATOM 1273 O O . VAL A 1 176 ? -7.746 -17.020 3.459 1.00 97.44 176 VAL A O 1
ATOM 1276 N N . PRO A 1 177 ? -5.979 -18.396 3.233 1.00 97.75 177 PRO A N 1
ATOM 1277 C CA . PRO A 1 177 ? -6.725 -19.612 3.564 1.00 97.75 177 PRO A CA 1
ATOM 1278 C C . PRO A 1 177 ? -7.235 -19.610 5.014 1.00 97.75 177 PRO A C 1
ATOM 1280 O O . PRO A 1 177 ? -6.592 -19.025 5.881 1.00 97.75 177 PRO A O 1
ATOM 1283 N N . ASP A 1 178 ? -8.324 -20.332 5.286 1.00 96.88 178 ASP A N 1
ATOM 1284 C CA . ASP A 1 178 ? -9.044 -20.361 6.576 1.00 96.88 178 ASP A CA 1
ATOM 1285 C C . ASP A 1 178 ? -8.147 -20.562 7.814 1.00 96.88 178 ASP A C 1
ATOM 1287 O O . ASP A 1 178 ? -8.278 -19.855 8.814 1.00 96.88 178 ASP A O 1
ATOM 1291 N N . ALA A 1 179 ? -7.153 -21.448 7.709 1.00 93.88 179 ALA A N 1
ATOM 1292 C CA . ALA A 1 179 ? -6.204 -21.749 8.784 1.00 93.88 179 ALA A CA 1
ATOM 1293 C C . ALA A 1 179 ? -5.118 -20.673 9.003 1.00 93.88 179 ALA A C 1
ATOM 1295 O O . ALA A 1 179 ? -4.132 -20.911 9.705 1.00 93.88 179 ALA A O 1
ATOM 1296 N N . SER A 1 180 ? -5.224 -19.509 8.354 1.00 97.25 180 SER A N 1
ATOM 1297 C CA . SER A 1 180 ? -4.203 -18.457 8.342 1.00 97.25 180 SER A CA 1
ATOM 1298 C C . SER A 1 180 ? -4.737 -17.100 8.799 1.00 97.25 180 SER A C 1
ATOM 1300 O O . SER A 1 180 ? -5.930 -16.817 8.782 1.00 97.25 180 SER A O 1
ATOM 1302 N N . ASN A 1 181 ? -3.807 -16.230 9.192 1.00 96.75 181 ASN A N 1
ATOM 1303 C CA . ASN A 1 181 ? -4.100 -14.864 9.613 1.00 96.75 181 ASN A CA 1
ATOM 1304 C C . ASN A 1 181 ? -4.041 -13.902 8.420 1.00 96.75 181 ASN A C 1
ATOM 1306 O O . ASN A 1 181 ? -2.981 -13.760 7.808 1.00 96.75 181 ASN A O 1
ATOM 1310 N N . ALA A 1 182 ? -5.127 -13.184 8.139 1.00 98.06 182 ALA A N 1
ATOM 1311 C CA . ALA A 1 182 ? -5.072 -11.964 7.336 1.00 98.06 182 ALA A CA 1
ATOM 1312 C C . ALA A 1 182 ? -4.713 -10.801 8.268 1.00 98.06 182 ALA A C 1
ATOM 1314 O O . ALA A 1 182 ? -5.347 -10.641 9.310 1.00 98.06 182 ALA A O 1
ATOM 1315 N N . MET A 1 183 ? -3.687 -10.008 7.942 1.00 96.25 183 MET A N 1
ATOM 1316 C CA . MET A 1 183 ? -3.135 -9.036 8.890 1.00 96.25 183 MET A CA 1
ATOM 1317 C C . MET A 1 183 ? -2.681 -7.731 8.240 1.00 96.25 183 MET A C 1
ATOM 1319 O O . MET A 1 183 ? -1.989 -7.743 7.226 1.00 96.25 183 MET A O 1
ATOM 1323 N N . LEU A 1 184 ? -2.960 -6.621 8.926 1.00 95.88 184 LEU A N 1
ATOM 1324 C CA . LEU A 1 184 ? -2.180 -5.388 8.834 1.00 95.88 184 LEU A CA 1
ATOM 1325 C C . LEU A 1 184 ? -1.249 -5.306 10.054 1.00 95.88 184 LEU A C 1
ATOM 1327 O O . LEU A 1 184 ? -1.722 -5.330 11.192 1.00 95.88 184 LEU A O 1
ATOM 1331 N N . SER A 1 185 ? 0.064 -5.224 9.821 1.00 95.38 185 SER A N 1
ATOM 1332 C CA . SER A 1 185 ? 1.096 -5.167 10.868 1.00 95.38 185 SER A CA 1
ATOM 1333 C C . SER A 1 185 ? 1.783 -3.805 10.892 1.00 95.38 185 SER A C 1
ATOM 1335 O O . SER A 1 185 ? 2.104 -3.246 9.845 1.00 95.38 185 SER A O 1
ATOM 1337 N N . LEU A 1 186 ? 2.039 -3.290 12.091 1.00 96.38 186 LEU A N 1
ATOM 1338 C CA . LEU A 1 186 ? 2.737 -2.033 12.338 1.00 96.38 186 LEU A CA 1
ATOM 1339 C C . LEU A 1 186 ? 3.985 -2.311 13.173 1.00 96.38 186 LEU A C 1
ATOM 1341 O O . LEU A 1 186 ? 3.910 -2.953 14.223 1.00 96.38 186 LEU A O 1
ATOM 1345 N N . GLY A 1 187 ? 5.132 -1.790 12.745 1.00 95.94 187 GLY A N 1
ATOM 1346 C CA . GLY A 1 187 ? 6.416 -2.039 13.392 1.00 95.94 187 GLY A CA 1
ATOM 1347 C C . GLY A 1 187 ? 7.367 -0.849 13.340 1.00 95.94 187 GLY A C 1
ATOM 1348 O O . GLY A 1 187 ? 7.063 0.213 12.805 1.00 95.94 187 GLY A O 1
ATOM 1349 N N . SER A 1 188 ? 8.539 -1.040 13.926 1.00 96.06 188 SER A N 1
ATOM 1350 C CA . SER A 1 188 ? 9.670 -0.121 13.915 1.00 96.06 188 SER A CA 1
ATOM 1351 C C . SER A 1 188 ? 10.976 -0.910 13.792 1.00 96.06 188 SER A C 1
ATOM 1353 O O . SER A 1 188 ? 10.984 -2.135 13.918 1.00 96.06 188 SER A O 1
ATOM 1355 N N . ALA A 1 189 ? 12.101 -0.216 13.592 1.00 96.56 189 ALA A N 1
ATOM 1356 C CA . ALA A 1 189 ? 13.415 -0.847 13.419 1.00 96.56 189 ALA A CA 1
ATOM 1357 C C . ALA A 1 189 ? 13.806 -1.814 14.557 1.00 96.56 189 ALA A C 1
ATOM 1359 O O . ALA A 1 189 ? 14.525 -2.780 14.325 1.00 96.56 189 ALA A O 1
ATOM 1360 N N . SER A 1 190 ? 13.329 -1.574 15.783 1.00 95.56 190 SER A N 1
ATOM 1361 C CA . SER A 1 190 ? 13.607 -2.412 16.958 1.00 95.56 190 SER A CA 1
ATOM 1362 C C . SER A 1 190 ? 12.488 -3.398 17.308 1.00 95.56 190 SER A C 1
ATOM 1364 O O . SER A 1 190 ? 12.678 -4.248 18.176 1.00 95.56 190 SER A O 1
ATOM 1366 N N . ASN A 1 191 ? 11.324 -3.294 16.663 1.00 94.94 191 ASN A N 1
ATOM 1367 C CA . ASN A 1 191 ? 10.222 -4.237 16.805 1.00 94.94 191 ASN A CA 1
ATOM 1368 C C . ASN A 1 191 ? 9.364 -4.220 15.535 1.00 94.94 191 ASN A C 1
ATOM 1370 O O . ASN A 1 191 ? 8.467 -3.392 15.395 1.00 94.94 191 ASN A O 1
ATOM 1374 N N . ASN A 1 192 ? 9.616 -5.157 14.627 1.00 94.94 192 ASN A N 1
ATOM 1375 C CA . ASN A 1 192 ? 8.916 -5.263 13.346 1.00 94.94 192 ASN A CA 1
ATOM 1376 C C . ASN A 1 192 ? 7.454 -5.753 13.457 1.00 94.94 192 ASN A C 1
ATOM 1378 O O . ASN A 1 192 ? 6.780 -5.874 12.438 1.00 94.94 192 ASN A O 1
ATOM 1382 N N . ASN A 1 193 ? 6.959 -6.010 14.671 1.00 94.12 193 ASN A N 1
ATOM 1383 C CA . ASN A 1 193 ? 5.577 -6.382 14.955 1.00 94.12 193 ASN A CA 1
ATOM 1384 C C . ASN A 1 193 ? 5.147 -5.741 16.284 1.00 94.12 193 ASN A C 1
ATOM 1386 O O . ASN A 1 193 ? 5.041 -6.397 17.317 1.00 94.12 193 ASN A O 1
ATOM 1390 N N . GLY A 1 194 ? 4.994 -4.419 16.291 1.00 96.44 194 GLY A N 1
ATOM 1391 C CA . GLY A 1 194 ? 4.615 -3.642 17.469 1.00 96.44 194 GLY A CA 1
ATOM 1392 C C . GLY A 1 194 ? 3.112 -3.660 17.755 1.00 96.44 194 GLY A C 1
ATOM 1393 O O . GLY A 1 194 ? 2.721 -3.704 18.926 1.00 96.44 194 GLY A O 1
ATOM 1394 N N . ALA A 1 195 ? 2.281 -3.641 16.712 1.00 97.62 195 ALA A N 1
ATOM 1395 C CA . ALA A 1 195 ? 0.820 -3.676 16.785 1.00 97.62 195 ALA A CA 1
ATOM 1396 C C . ALA A 1 195 ? 0.212 -4.277 15.512 1.00 97.62 195 ALA A C 1
ATOM 1398 O O . ALA A 1 195 ? 0.861 -4.290 14.468 1.00 97.62 195 ALA A O 1
ATOM 1399 N N . ARG A 1 196 ? -1.029 -4.767 15.601 1.00 96.56 196 ARG A N 1
ATOM 1400 C CA . ARG A 1 196 ? -1.698 -5.444 14.487 1.00 96.56 196 ARG A CA 1
ATOM 1401 C C . ARG A 1 196 ? -3.221 -5.342 14.519 1.00 96.56 196 ARG A C 1
ATOM 1403 O O . ARG A 1 196 ? -3.827 -5.178 15.579 1.00 96.56 196 ARG A O 1
ATOM 1410 N N . LEU A 1 197 ? -3.796 -5.502 13.333 1.00 97.44 197 LEU A N 1
ATOM 1411 C CA . LEU A 1 197 ? -5.189 -5.856 13.077 1.00 97.44 197 LEU A CA 1
ATOM 1412 C C . LEU A 1 197 ? -5.182 -7.221 12.381 1.00 97.44 197 LEU A C 1
ATOM 1414 O O . LEU A 1 197 ? -4.565 -7.336 11.322 1.00 97.44 197 LEU A O 1
ATOM 1418 N N . VAL A 1 198 ? -5.819 -8.239 12.962 1.00 97.25 198 VAL A N 1
ATOM 1419 C CA . VAL A 1 198 ? -5.781 -9.621 12.455 1.00 97.25 198 VAL A CA 1
ATOM 1420 C C . VAL A 1 198 ? -7.171 -10.223 12.378 1.00 97.25 198 VAL A C 1
ATOM 1422 O O . VAL A 1 198 ? -7.915 -10.173 13.351 1.00 97.25 198 VAL A O 1
ATOM 1425 N N . TRP A 1 199 ? -7.474 -10.857 11.252 1.00 97.75 199 TRP A N 1
ATOM 1426 C CA . TRP A 1 199 ? -8.594 -11.778 11.111 1.00 97.75 199 TRP A CA 1
ATOM 1427 C C . TRP A 1 199 ? -8.084 -13.218 11.026 1.00 97.75 199 TRP A C 1
ATOM 1429 O O . TRP A 1 199 ? -7.148 -13.495 10.270 1.00 97.75 199 TRP A O 1
ATOM 1439 N N . ASN A 1 200 ? -8.718 -14.122 11.773 1.00 97.12 200 ASN A N 1
ATOM 1440 C CA . ASN A 1 200 ? -8.511 -15.562 11.674 1.00 97.12 200 ASN A CA 1
ATOM 1441 C C . ASN A 1 200 ? -9.866 -16.278 11.665 1.00 97.12 200 ASN A C 1
ATOM 1443 O O . ASN A 1 200 ? -10.650 -16.119 12.603 1.00 97.12 200 ASN A O 1
ATOM 1447 N N . TYR A 1 201 ? -10.107 -17.060 10.610 1.00 97.75 201 TYR A N 1
ATOM 1448 C CA . TYR A 1 201 ? -11.363 -17.777 10.415 1.00 97.75 201 TYR A CA 1
ATOM 1449 C C . TYR A 1 201 ? -11.505 -18.955 11.388 1.00 97.75 201 TYR A C 1
ATOM 1451 O O . TYR A 1 201 ? -12.472 -18.991 12.135 1.00 97.75 201 TYR A O 1
ATOM 1459 N N . ASP A 1 202 ? -10.526 -19.863 11.454 1.00 97.19 202 ASP A N 1
ATOM 1460 C CA . ASP A 1 202 ? -10.601 -21.054 12.322 1.00 97.19 202 ASP A CA 1
ATOM 1461 C C . ASP A 1 202 ? -10.675 -20.721 13.823 1.00 97.19 202 ASP A C 1
ATOM 1463 O O . ASP A 1 202 ? -11.194 -21.501 14.621 1.00 97.19 202 ASP A O 1
ATOM 1467 N N . ALA A 1 203 ? -10.124 -19.575 14.225 1.00 96.00 203 ALA A N 1
ATOM 1468 C CA . ALA A 1 203 ? -10.178 -19.086 15.597 1.00 96.00 203 ALA A CA 1
ATOM 1469 C C . ALA A 1 203 ? -11.427 -18.239 15.893 1.00 96.00 203 ALA A C 1
ATOM 1471 O O . ALA A 1 203 ? -11.600 -17.836 17.041 1.00 96.00 203 ALA A O 1
ATOM 1472 N N . ASP A 1 204 ? -12.254 -17.925 14.890 1.00 97.06 204 ASP A N 1
ATOM 1473 C CA . ASP A 1 204 ? -13.403 -17.020 15.001 1.00 97.06 204 ASP A CA 1
ATOM 1474 C C . ASP A 1 204 ? -13.036 -15.655 15.626 1.00 97.06 204 ASP A C 1
ATOM 1476 O O . ASP A 1 204 ? -13.791 -15.086 16.422 1.00 97.06 204 ASP A O 1
ATOM 1480 N N . THR A 1 205 ? -11.849 -15.116 15.308 1.00 96.94 205 THR A N 1
ATOM 1481 C CA . THR A 1 205 ? -11.338 -13.902 15.970 1.00 96.94 205 THR A CA 1
ATOM 1482 C C . THR A 1 205 ? -10.985 -12.767 15.020 1.00 96.94 205 THR A C 1
ATOM 1484 O O . THR A 1 205 ? -10.304 -12.930 14.007 1.00 96.94 205 THR A O 1
ATOM 1487 N N . LEU A 1 206 ? -11.396 -11.569 15.443 1.00 97.50 206 LEU A N 1
ATOM 1488 C CA . LEU A 1 206 ? -10.816 -10.297 15.040 1.00 97.50 206 LEU A CA 1
ATOM 1489 C C . LEU A 1 206 ? -9.971 -9.761 16.202 1.00 97.50 206 LEU A C 1
ATOM 1491 O O . LEU A 1 206 ? -10.500 -9.448 17.269 1.00 97.50 206 LEU A O 1
ATOM 1495 N N . GLU A 1 207 ? -8.668 -9.622 15.996 1.00 95.69 207 GLU A N 1
ATOM 1496 C CA . GLU A 1 207 ? -7.744 -9.061 16.978 1.00 95.69 207 GLU A CA 1
ATOM 1497 C C . GLU A 1 207 ? -7.336 -7.637 16.585 1.00 95.69 207 GLU A C 1
ATOM 1499 O O . GLU A 1 207 ? -6.787 -7.415 15.507 1.00 95.69 207 GLU A O 1
ATOM 1504 N N . LEU A 1 208 ? -7.566 -6.673 17.480 1.00 96.06 208 LEU A N 1
ATOM 1505 C CA . LEU A 1 208 ? -7.014 -5.317 17.413 1.00 96.06 208 LEU A CA 1
ATOM 1506 C C . LEU A 1 208 ? -6.152 -5.102 18.652 1.00 96.06 208 LEU A C 1
ATOM 1508 O O . LEU A 1 208 ? -6.680 -5.074 19.765 1.00 96.06 208 LEU A O 1
ATOM 1512 N N . GLY A 1 209 ? -4.841 -4.926 18.493 1.00 95.44 209 GLY A N 1
ATOM 1513 C CA . GLY A 1 209 ? -3.996 -4.797 19.676 1.00 95.44 209 GLY A CA 1
ATOM 1514 C C . GLY A 1 209 ? -2.525 -4.513 19.430 1.00 95.44 209 GLY A C 1
ATOM 1515 O O . GLY A 1 209 ? -2.035 -4.435 18.304 1.00 95.44 209 GLY A O 1
ATOM 1516 N N . THR A 1 210 ? -1.809 -4.346 20.540 1.00 96.44 210 THR A N 1
ATOM 1517 C CA . THR A 1 210 ? -0.356 -4.190 20.565 1.00 96.44 210 THR A CA 1
ATOM 1518 C C . THR A 1 210 ? 0.311 -5.509 20.916 1.00 96.44 210 THR A C 1
ATOM 1520 O O . THR A 1 210 ? -0.092 -6.171 21.866 1.00 96.44 210 THR A O 1
ATOM 1523 N N . VAL A 1 211 ? 1.389 -5.839 20.216 1.00 94.31 211 VAL A N 1
ATOM 1524 C CA . VAL A 1 211 ? 2.237 -7.002 20.510 1.00 94.31 211 VAL A CA 1
ATOM 1525 C C . VAL A 1 211 ? 3.414 -6.603 21.414 1.00 94.31 211 VAL A C 1
ATOM 1527 O O . VAL A 1 211 ? 3.969 -7.428 22.139 1.00 94.31 211 VAL A O 1
ATOM 1530 N N . LYS A 1 212 ? 3.781 -5.312 21.447 1.00 95.00 212 LYS A N 1
ATOM 1531 C CA . LYS A 1 212 ? 4.748 -4.778 22.418 1.00 95.00 212 LYS A CA 1
ATOM 1532 C C . LYS A 1 212 ? 4.212 -4.943 23.848 1.00 95.00 212 LYS A C 1
ATOM 1534 O O . LYS A 1 212 ? 3.124 -4.468 24.148 1.00 95.00 212 LYS A O 1
ATOM 1539 N N . SER A 1 213 ? 5.017 -5.502 24.755 1.00 94.19 213 SER A N 1
ATOM 1540 C CA . SER A 1 213 ? 4.624 -5.796 26.148 1.00 94.19 213 SER A CA 1
ATOM 1541 C C . SER A 1 213 ? 4.218 -4.582 26.989 1.00 94.19 213 SER A C 1
ATOM 1543 O O . SER A 1 213 ? 3.533 -4.735 27.991 1.00 94.19 213 SER A O 1
ATOM 1545 N N . THR A 1 214 ? 4.637 -3.376 26.603 1.00 94.12 214 THR A N 1
ATOM 1546 C CA . THR A 1 214 ? 4.226 -2.107 27.229 1.00 94.12 214 THR A CA 1
ATOM 1547 C C . THR A 1 214 ? 3.248 -1.310 26.368 1.00 94.12 214 THR A C 1
ATOM 1549 O O . THR A 1 214 ? 2.953 -0.152 26.668 1.00 94.12 214 THR A O 1
ATOM 1552 N N . GLY A 1 215 ? 2.792 -1.906 25.266 1.00 95.06 215 GLY A N 1
ATOM 1553 C CA . GLY A 1 215 ? 1.842 -1.312 24.346 1.00 95.06 215 GLY A CA 1
ATOM 1554 C C . GLY A 1 215 ? 0.488 -1.075 25.005 1.00 95.06 215 GLY A C 1
ATOM 1555 O O . GLY A 1 215 ? 0.128 -1.696 26.006 1.00 95.06 215 GLY A O 1
ATOM 1556 N N . LYS A 1 216 ? -0.241 -0.112 24.451 1.00 95.50 216 LYS A N 1
ATOM 1557 C CA . LYS A 1 216 ? -1.595 0.235 24.862 1.00 95.50 216 LYS A CA 1
ATOM 1558 C C . LYS A 1 216 ? -2.437 0.396 23.610 1.00 95.50 216 LYS A C 1
ATOM 1560 O O . LYS A 1 216 ? -1.973 1.010 22.648 1.00 95.50 216 LYS A O 1
ATOM 1565 N N . LEU A 1 217 ? -3.664 -0.106 23.638 1.00 95.94 217 LEU A N 1
ATOM 1566 C CA . LEU A 1 217 ? -4.666 0.248 22.642 1.00 95.94 217 LEU A CA 1
ATOM 1567 C C . LEU A 1 217 ? -5.351 1.533 23.104 1.00 95.94 217 LEU A C 1
ATOM 1569 O O . LEU A 1 217 ? -5.869 1.579 24.217 1.00 95.94 217 LEU A O 1
ATOM 1573 N N . VAL A 1 218 ? -5.352 2.571 22.272 1.00 95.00 218 VAL A N 1
ATOM 1574 C CA . VAL A 1 218 ? -6.014 3.847 22.574 1.00 95.00 218 VAL A CA 1
ATOM 1575 C C . VAL A 1 218 ? -6.942 4.205 21.424 1.00 95.00 218 VAL A C 1
ATOM 1577 O O . VAL A 1 218 ? -6.501 4.336 20.286 1.00 95.00 218 VAL A O 1
ATOM 1580 N N . LEU A 1 219 ? -8.225 4.380 21.731 1.00 93.75 219 LEU A N 1
ATOM 1581 C CA . LEU A 1 219 ? -9.226 4.900 20.810 1.00 93.75 219 LEU A CA 1
ATOM 1582 C C . LEU A 1 219 ? -9.346 6.408 21.039 1.00 93.75 219 LEU A C 1
ATOM 1584 O O . LEU A 1 219 ? -9.820 6.866 22.085 1.00 93.75 219 LEU A O 1
ATOM 1588 N N . VAL A 1 220 ? -8.865 7.173 20.063 1.00 92.19 220 VAL A N 1
ATOM 1589 C CA . VAL A 1 220 ? -8.821 8.637 20.107 1.00 92.19 220 VAL A CA 1
ATOM 1590 C C . VAL A 1 220 ? -10.088 9.209 19.473 1.00 92.19 220 VAL A C 1
ATOM 1592 O O . VAL A 1 220 ? -10.496 8.786 18.394 1.00 92.19 220 VAL A O 1
ATOM 1595 N N . THR A 1 221 ? -10.698 10.195 20.127 1.00 89.06 221 THR A N 1
ATOM 1596 C CA . THR A 1 221 ? -11.900 10.902 19.653 1.00 89.06 221 THR A CA 1
ATOM 1597 C C . THR A 1 221 ? -11.743 12.403 19.881 1.00 89.06 221 THR A C 1
ATOM 1599 O O . THR A 1 221 ? -11.104 12.790 20.852 1.00 89.06 221 THR A O 1
ATOM 1602 N N . GLY A 1 222 ? -12.340 13.254 19.039 1.00 80.44 222 GLY A N 1
ATOM 1603 C CA . GLY A 1 222 ? -12.358 14.710 19.255 1.00 80.44 222 GLY A CA 1
ATOM 1604 C C . GLY A 1 222 ? -10.958 15.333 19.358 1.00 80.44 222 GLY A C 1
ATOM 1605 O O . GLY A 1 222 ? -10.502 15.645 20.451 1.00 80.44 222 GLY A O 1
ATOM 1606 N N . VAL A 1 223 ? -10.275 15.490 18.216 1.00 77.44 223 VAL A N 1
ATOM 1607 C CA . VAL A 1 223 ? -8.970 16.180 18.066 1.00 77.44 223 VAL A CA 1
ATOM 1608 C C . VAL A 1 223 ? -7.952 15.826 19.169 1.00 77.44 223 VAL A C 1
ATOM 1610 O O . VAL A 1 223 ? -7.416 16.691 19.854 1.00 77.44 223 VAL A O 1
ATOM 1613 N N . GLY A 1 224 ? -7.688 14.531 19.358 1.00 73.62 224 GLY A N 1
ATOM 1614 C CA . GLY A 1 224 ? -6.644 14.052 20.275 1.00 73.62 224 GLY A CA 1
ATOM 1615 C C . GLY A 1 224 ? -7.105 13.693 21.692 1.00 73.62 224 GLY A C 1
ATOM 1616 O O . GLY A 1 224 ? -6.281 13.246 22.489 1.00 73.62 224 GLY A O 1
ATOM 1617 N N . GLY A 1 225 ? -8.394 13.824 22.019 1.00 81.62 225 GLY A N 1
ATOM 1618 C CA . GLY A 1 225 ? -8.941 13.335 23.286 1.00 81.62 225 GLY A CA 1
ATOM 1619 C C . GLY A 1 225 ? -8.861 11.807 23.408 1.00 81.62 225 GLY A C 1
ATOM 1620 O O . GLY A 1 225 ? -9.196 11.073 22.476 1.00 81.62 225 GLY A O 1
ATOM 1621 N N . THR A 1 226 ? -8.434 11.303 24.569 1.00 84.19 226 THR A N 1
ATOM 1622 C CA . THR A 1 226 ? -8.510 9.862 24.869 1.00 84.19 226 THR A CA 1
ATOM 1623 C C . THR A 1 226 ? -9.953 9.499 25.197 1.00 84.19 226 THR A C 1
ATOM 1625 O O . THR A 1 226 ? -10.462 9.908 26.237 1.00 84.19 226 THR A O 1
ATOM 1628 N N . GLY A 1 227 ? -10.604 8.720 24.331 1.00 90.69 227 GLY A N 1
ATOM 1629 C CA . GLY A 1 227 ? -11.931 8.173 24.610 1.00 90.69 227 GLY A CA 1
ATOM 1630 C C . GLY A 1 227 ? -11.835 6.926 25.487 1.00 90.69 227 GLY A C 1
ATOM 1631 O O . GLY A 1 227 ? -12.212 6.946 26.657 1.00 90.69 227 GLY A O 1
ATOM 1632 N N . LEU A 1 228 ? -11.276 5.853 24.922 1.00 95.38 228 LEU A N 1
ATOM 1633 C CA . LEU A 1 228 ? -11.089 4.552 25.572 1.00 95.38 228 LEU A CA 1
ATOM 1634 C C . LEU A 1 228 ? -9.621 4.137 25.470 1.00 95.38 228 LEU A C 1
ATOM 1636 O O . LEU A 1 228 ? -9.023 4.254 24.402 1.00 95.38 228 LEU A O 1
ATOM 1640 N N . ALA A 1 229 ? -9.055 3.590 26.538 1.00 95.88 229 ALA A N 1
ATOM 1641 C CA . ALA A 1 229 ? -7.744 2.959 26.505 1.00 95.88 229 ALA A CA 1
ATOM 1642 C C . ALA A 1 229 ? -7.766 1.580 27.170 1.00 95.88 229 ALA A C 1
ATOM 1644 O O . ALA A 1 229 ? -8.449 1.380 28.172 1.00 95.88 229 ALA A O 1
ATOM 1645 N N . ILE A 1 230 ? -6.976 0.651 26.636 1.00 96.94 230 ILE A N 1
ATOM 1646 C CA . ILE A 1 230 ? -6.654 -0.634 27.257 1.00 96.94 230 ILE A CA 1
ATOM 1647 C C . ILE A 1 230 ? -5.138 -0.705 27.387 1.00 96.94 230 ILE A C 1
ATOM 1649 O O . ILE A 1 230 ? -4.420 -0.637 26.386 1.00 96.94 230 ILE A O 1
ATOM 1653 N N . ASP A 1 231 ? -4.641 -0.802 28.616 1.00 96.00 231 ASP A N 1
ATOM 1654 C CA . ASP A 1 231 ? -3.202 -0.877 28.857 1.00 96.00 231 ASP A CA 1
ATOM 1655 C C . ASP A 1 231 ? -2.647 -2.309 28.841 1.00 96.00 231 ASP A C 1
ATOM 1657 O O . ASP A 1 231 ? -3.384 -3.292 28.771 1.00 96.00 231 ASP A O 1
ATOM 1661 N N . ALA A 1 232 ? -1.323 -2.428 28.950 1.00 95.75 232 ALA A N 1
ATOM 1662 C CA . ALA A 1 232 ? -0.618 -3.709 28.986 1.00 95.75 232 ALA A CA 1
ATOM 1663 C C . ALA A 1 232 ? -1.041 -4.645 30.140 1.00 95.75 232 ALA A C 1
ATOM 1665 O O . ALA A 1 232 ? -0.837 -5.855 30.059 1.00 95.75 232 ALA A O 1
ATOM 1666 N N . SER A 1 233 ? -1.653 -4.113 31.203 1.00 95.50 233 SER A N 1
ATOM 1667 C CA . SER A 1 233 ? -2.204 -4.886 32.327 1.00 95.50 233 SER A CA 1
ATOM 1668 C C . SER A 1 233 ? -3.682 -5.253 32.119 1.00 95.50 233 SER A C 1
ATOM 1670 O O . SER A 1 233 ? -4.344 -5.732 33.054 1.00 95.50 233 SER A O 1
ATOM 1672 N N . GLN A 1 234 ? -4.198 -5.028 30.905 1.00 96.12 234 GLN A N 1
ATOM 1673 C CA . GLN A 1 234 ? -5.579 -5.265 30.485 1.00 96.12 234 GLN A CA 1
ATOM 1674 C C . GLN A 1 234 ? -6.582 -4.467 31.330 1.00 96.12 234 GLN A C 1
ATOM 1676 O O . GLN A 1 234 ? -7.644 -4.972 31.697 1.00 96.12 234 GLN A O 1
ATOM 1681 N N . ARG A 1 235 ? -6.221 -3.239 31.720 1.00 97.62 235 ARG A N 1
ATOM 1682 C CA . ARG A 1 235 ? -7.125 -2.316 32.421 1.00 97.62 235 ARG A CA 1
ATOM 1683 C C . ARG A 1 235 ? -7.766 -1.378 31.416 1.00 97.62 235 ARG A C 1
ATOM 1685 O O . ARG A 1 235 ? -7.070 -0.831 30.563 1.00 97.62 235 ARG A O 1
ATOM 1692 N N . VAL A 1 236 ? -9.071 -1.183 31.552 1.00 97.88 236 VAL A N 1
ATOM 1693 C CA . VAL A 1 236 ? -9.866 -0.287 30.717 1.00 97.88 236 VAL A CA 1
ATOM 1694 C C . VAL A 1 236 ? -9.954 1.079 31.388 1.00 97.88 236 VAL A C 1
ATOM 1696 O O . VAL A 1 236 ? -10.399 1.189 32.528 1.00 97.88 236 VAL A O 1
ATOM 1699 N N . GLY A 1 237 ? -9.536 2.120 30.681 1.00 96.88 237 GLY A N 1
ATOM 1700 C CA . GLY A 1 237 ? -9.740 3.510 31.064 1.00 96.88 237 GLY A CA 1
ATOM 1701 C C . GLY A 1 237 ? -10.715 4.193 30.112 1.00 96.88 237 GLY A C 1
ATOM 1702 O O . GLY A 1 237 ? -10.611 4.028 28.897 1.00 96.88 237 GLY A O 1
ATOM 1703 N N . ILE A 1 238 ? -11.649 4.967 30.656 1.00 95.94 238 ILE A N 1
ATOM 1704 C CA . ILE A 1 238 ? -12.510 5.888 29.907 1.00 95.94 238 ILE A CA 1
ATOM 1705 C C . ILE A 1 238 ? -12.101 7.300 30.320 1.00 95.94 238 ILE A C 1
ATOM 1707 O O . ILE A 1 238 ? -12.173 7.625 31.502 1.00 95.94 238 ILE A O 1
ATOM 1711 N N . GLY A 1 239 ? -11.611 8.105 29.375 1.00 93.94 239 GLY A N 1
ATOM 1712 C CA . GLY A 1 239 ? -11.028 9.426 29.661 1.00 93.94 239 GLY A CA 1
ATOM 1713 C C . GLY A 1 239 ? -9.593 9.405 30.212 1.00 93.94 239 GLY A C 1
ATOM 1714 O O . GLY A 1 239 ? -8.970 10.454 30.332 1.00 93.94 239 GLY A O 1
ATOM 1715 N N . ILE A 1 240 ? -9.027 8.222 30.481 1.00 94.25 240 ILE A N 1
ATOM 1716 C CA . ILE A 1 240 ? -7.693 8.040 31.075 1.00 94.25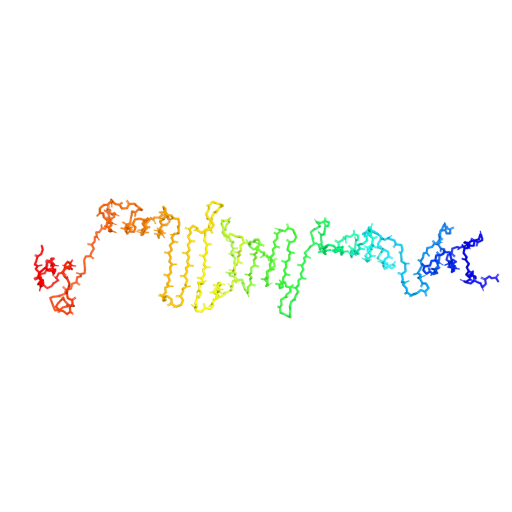 240 ILE A CA 1
ATOM 1717 C C . ILE A 1 240 ? -6.917 6.914 30.377 1.00 94.25 240 ILE A C 1
ATOM 1719 O O . ILE A 1 240 ? -7.481 5.888 30.011 1.00 94.25 240 ILE A O 1
ATOM 1723 N N . THR A 1 241 ? -5.602 7.081 30.187 1.00 93.62 241 THR A N 1
ATOM 1724 C CA . THR A 1 241 ? -4.733 6.101 29.483 1.00 93.62 241 THR A CA 1
ATOM 1725 C C . THR A 1 241 ? -3.958 5.158 30.406 1.00 93.62 241 THR A C 1
ATOM 1727 O O . THR A 1 241 ? -3.307 4.212 29.949 1.00 93.62 241 THR A O 1
ATOM 1730 N N . SER A 1 242 ? -3.963 5.440 31.704 1.00 93.31 242 SER A N 1
ATOM 1731 C CA . SER A 1 242 ? -3.275 4.667 32.734 1.00 93.31 242 SER A CA 1
ATOM 1732 C C . SER A 1 242 ? -4.196 4.575 33.944 1.00 93.31 242 SER A C 1
ATOM 1734 O O . SER A 1 242 ? -4.039 5.375 34.863 1.00 93.31 242 SER A O 1
ATOM 1736 N N . PRO A 1 243 ? -5.150 3.628 33.953 1.00 96.50 243 PRO A N 1
ATOM 1737 C CA . PRO A 1 243 ? -5.955 3.374 35.140 1.00 96.50 243 PRO A CA 1
ATOM 1738 C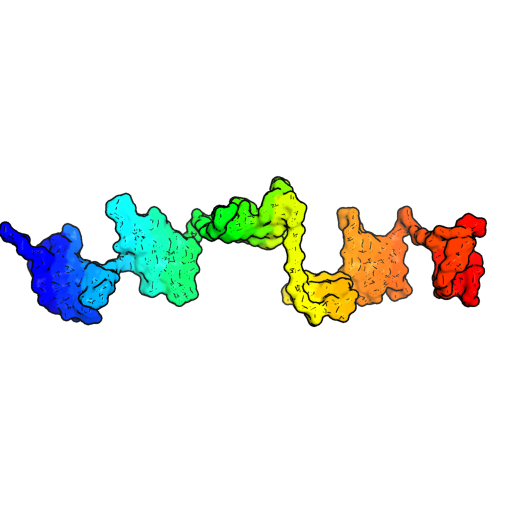 C . PRO A 1 243 ? -5.076 3.128 36.377 1.00 96.50 243 PRO A C 1
ATOM 1740 O O . PRO A 1 243 ? -3.882 2.821 36.277 1.00 96.50 243 P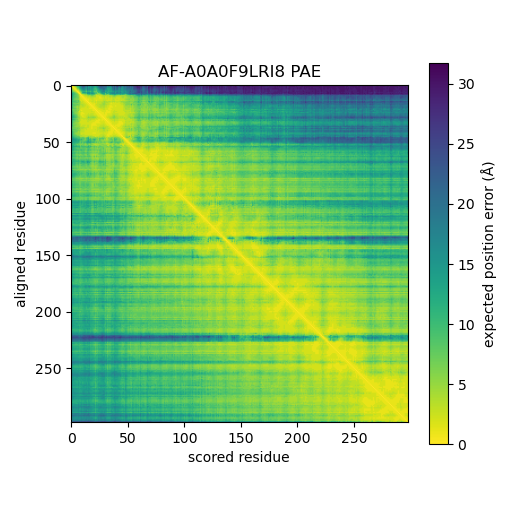RO A O 1
ATOM 1743 N N . THR A 1 244 ? -5.658 3.210 37.561 1.00 96.50 244 THR A N 1
ATOM 1744 C CA . THR A 1 244 ? -5.032 2.911 38.850 1.00 96.50 244 THR A CA 1
ATOM 1745 C C . THR A 1 244 ? -4.811 1.399 39.002 1.00 96.50 244 THR A C 1
ATOM 1747 O O . THR A 1 244 ? -5.529 0.586 38.420 1.00 96.50 244 THR A O 1
ATOM 1750 N N . THR A 1 245 ? -3.764 0.966 39.719 1.00 93.88 245 THR A N 1
ATOM 1751 C CA . THR A 1 245 ? -3.298 -0.447 39.771 1.00 93.88 245 THR A CA 1
ATOM 1752 C C . THR A 1 245 ? -4.347 -1.452 40.237 1.00 93.88 245 THR A C 1
ATOM 1754 O O . THR A 1 245 ? -4.310 -2.602 39.805 1.00 93.88 245 THR A O 1
ATOM 1757 N N . SER A 1 246 ? -5.317 -1.011 41.034 1.00 94.75 246 SER A N 1
ATOM 1758 C CA . SER A 1 246 ? -6.408 -1.851 41.538 1.00 94.75 246 SER A CA 1
ATOM 1759 C C . SER A 1 246 ? -7.709 -1.749 40.729 1.00 94.75 246 SER A C 1
ATOM 1761 O O . SER A 1 246 ? -8.665 -2.455 41.041 1.00 94.75 246 SER A O 1
ATOM 1763 N N . ALA A 1 247 ? -7.772 -0.899 39.699 1.00 97.00 247 ALA A N 1
ATOM 1764 C CA . ALA A 1 247 ? -8.957 -0.715 38.867 1.00 97.00 247 ALA A CA 1
ATOM 1765 C C . ALA A 1 247 ? -8.830 -1.506 37.558 1.00 97.00 247 ALA A C 1
ATOM 1767 O O . ALA A 1 247 ? -7.901 -1.298 36.777 1.00 97.00 247 ALA A O 1
ATOM 1768 N N . LYS A 1 248 ? -9.776 -2.416 37.294 1.00 97.31 248 LYS A N 1
ATOM 1769 C CA . LYS A 1 248 ? -9.915 -3.041 35.964 1.00 97.31 248 LYS A CA 1
ATOM 1770 C C . LYS A 1 248 ? -10.706 -2.175 34.989 1.00 97.31 248 LYS A C 1
ATOM 1772 O O . LYS A 1 248 ? -10.439 -2.241 33.795 1.00 97.31 248 LYS A O 1
ATOM 1777 N N . LEU A 1 249 ? -11.610 -1.349 35.509 1.00 97.50 249 LEU A N 1
ATOM 1778 C CA . LEU A 1 249 ? -12.282 -0.273 34.795 1.00 97.50 249 LEU A CA 1
ATOM 1779 C C . LEU A 1 249 ? -12.133 1.009 35.616 1.00 97.50 249 LEU A C 1
ATOM 1781 O O . LEU A 1 249 ? -12.456 1.007 36.802 1.00 97.50 249 LEU A O 1
ATOM 1785 N N . GLU A 1 250 ? -11.679 2.086 34.986 1.00 97.62 250 GLU A N 1
ATOM 1786 C CA . GLU A 1 250 ? -11.662 3.430 35.563 1.00 97.62 250 GLU A CA 1
ATOM 1787 C C . GLU A 1 250 ? -12.318 4.416 34.600 1.00 97.62 250 GLU A C 1
ATOM 1789 O O . GLU A 1 250 ? -12.060 4.390 33.397 1.00 97.62 250 GLU A O 1
ATOM 1794 N N . ILE A 1 251 ? -13.184 5.269 35.139 1.00 96.19 251 ILE A N 1
ATOM 1795 C CA . ILE A 1 251 ? -13.849 6.340 34.403 1.00 96.19 251 ILE A CA 1
ATOM 1796 C C . ILE A 1 251 ? -13.350 7.645 35.008 1.00 96.19 251 ILE A C 1
ATOM 1798 O O . ILE A 1 251 ? -13.701 7.959 36.144 1.00 96.19 251 ILE A O 1
ATOM 1802 N N . ASP A 1 252 ? -12.538 8.380 34.255 1.00 94.56 252 ASP A N 1
ATOM 1803 C CA . ASP A 1 252 ? -12.059 9.706 34.631 1.00 94.56 252 ASP A CA 1
ATOM 1804 C C . ASP A 1 252 ? -12.898 10.760 33.906 1.00 94.56 252 ASP A C 1
ATOM 1806 O O . ASP A 1 252 ? -12.892 10.868 32.676 1.00 94.56 252 ASP A O 1
ATOM 1810 N N . SER A 1 253 ? -13.709 11.494 34.662 1.00 93.94 253 SER A N 1
ATOM 1811 C CA . SER A 1 253 ? -14.582 12.525 34.112 1.00 93.94 253 SER A CA 1
ATOM 1812 C C . SER A 1 253 ? -14.936 13.567 35.163 1.00 93.94 253 SER A C 1
ATOM 1814 O O . SER A 1 253 ? -15.225 13.244 36.313 1.00 93.94 253 SER A O 1
ATOM 1816 N N . THR A 1 254 ? -14.978 14.829 34.741 1.00 93.50 254 THR A N 1
ATOM 1817 C CA . THR A 1 254 ? -15.500 15.955 35.532 1.00 93.50 254 THR A CA 1
ATOM 1818 C C . THR A 1 254 ? -16.847 16.463 35.016 1.00 93.50 254 THR A C 1
ATOM 1820 O O . THR A 1 254 ? -17.456 17.336 35.631 1.00 93.50 254 THR A O 1
ATOM 1823 N N . THR A 1 255 ? -17.320 15.930 33.887 1.00 93.31 255 THR A N 1
ATOM 1824 C CA . THR A 1 255 ? -18.516 16.400 33.169 1.00 93.31 255 THR A CA 1
ATOM 1825 C C . THR A 1 255 ? -19.571 15.312 32.966 1.00 93.31 255 THR A C 1
ATOM 1827 O O . THR A 1 255 ? -20.692 15.622 32.566 1.00 93.31 255 THR A O 1
ATOM 1830 N N . GLY A 1 256 ? -19.247 14.051 33.259 1.00 92.94 256 GLY A N 1
ATOM 1831 C CA . GLY A 1 256 ? -20.150 12.908 33.163 1.00 92.94 256 GLY A CA 1
ATOM 1832 C C . GLY A 1 256 ? -19.995 11.940 34.337 1.00 92.94 256 GLY A C 1
ATOM 1833 O O . GLY A 1 256 ? -19.044 12.014 35.109 1.00 92.94 256 GLY A O 1
ATOM 1834 N N . ALA A 1 257 ? -20.953 11.022 34.465 1.00 94.62 257 ALA A N 1
ATOM 1835 C CA . ALA A 1 257 ? -20.962 9.963 35.471 1.00 94.62 257 ALA A CA 1
ATOM 1836 C C . ALA A 1 257 ? -21.324 8.616 34.828 1.00 94.62 257 ALA A C 1
ATOM 1838 O O . ALA A 1 257 ? -21.874 8.570 33.725 1.00 94.62 257 ALA A O 1
ATOM 1839 N N . LEU A 1 258 ? -21.059 7.515 35.536 1.00 95.81 258 LEU A N 1
ATOM 1840 C CA . LEU A 1 258 ? -21.557 6.197 35.150 1.00 95.81 258 LEU A CA 1
ATOM 1841 C C . LEU A 1 258 ? -23.088 6.175 35.231 1.00 95.81 258 LEU A C 1
ATOM 1843 O O . LEU A 1 258 ? -23.664 6.368 36.301 1.00 95.81 258 LEU A O 1
ATOM 1847 N N . LEU A 1 259 ? -23.747 5.897 34.107 1.00 96.69 259 LEU A N 1
ATOM 1848 C CA . LEU A 1 259 ? -25.187 5.671 34.069 1.00 96.69 259 LEU A CA 1
ATOM 1849 C C . LEU A 1 259 ? -25.476 4.168 34.102 1.00 96.69 259 LEU A C 1
ATOM 1851 O O . LEU A 1 259 ? -25.252 3.464 33.119 1.00 96.69 259 LEU A O 1
ATOM 1855 N N . PHE A 1 260 ? -26.004 3.682 35.222 1.00 96.75 260 PHE A N 1
ATOM 1856 C CA . PHE A 1 260 ? -26.458 2.296 35.331 1.00 96.75 260 PHE A CA 1
ATOM 1857 C C . PHE A 1 260 ? -27.686 2.029 34.444 1.00 96.75 260 PHE A C 1
ATOM 1859 O O .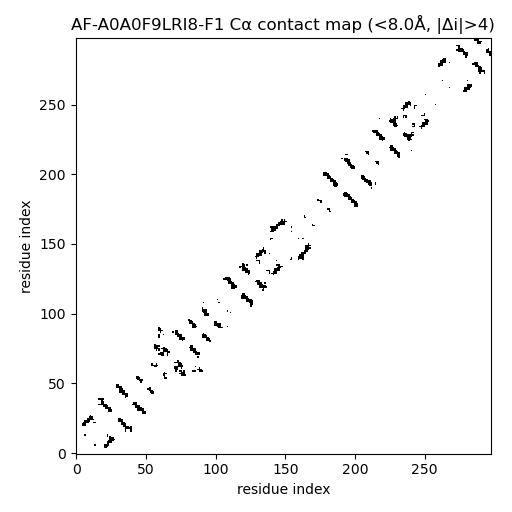 PHE A 1 260 ? -28.468 2.952 34.182 1.00 96.75 260 PHE A O 1
ATOM 1866 N N . PRO A 1 261 ? -27.914 0.773 34.008 1.00 97.69 261 PRO A N 1
ATOM 1867 C CA . PRO A 1 261 ? -29.137 0.401 33.306 1.00 97.69 261 PRO A CA 1
ATOM 1868 C C . PRO A 1 261 ? -30.386 0.817 34.095 1.00 97.69 261 PRO A C 1
ATOM 1870 O O . PRO A 1 261 ? -30.489 0.556 35.294 1.00 97.69 261 PRO A O 1
ATOM 1873 N N . ARG A 1 262 ? -31.341 1.463 33.418 1.00 97.81 262 ARG A N 1
ATOM 1874 C CA . ARG A 1 262 ? -32.593 1.953 34.014 1.00 97.81 262 ARG A CA 1
ATOM 1875 C C . ARG A 1 262 ? -33.758 1.127 33.506 1.00 97.81 262 ARG A C 1
ATOM 1877 O O . ARG A 1 262 ? -33.943 1.019 32.296 1.00 97.81 262 ARG A O 1
ATOM 1884 N N . MET A 1 263 ? -34.538 0.557 34.411 1.00 98.12 263 MET A N 1
ATOM 1885 C CA . MET A 1 263 ? -35.604 -0.372 34.041 1.00 98.12 263 MET A CA 1
ATOM 1886 C C . MET A 1 263 ? -36.701 -0.436 35.101 1.00 98.12 263 MET A C 1
ATOM 1888 O O . MET A 1 263 ? -36.459 -0.163 36.270 1.00 98.12 263 MET A O 1
ATOM 1892 N N . THR A 1 264 ? -37.910 -0.816 34.699 1.00 98.56 264 THR A N 1
ATOM 1893 C CA . THR A 1 264 ? -39.024 -1.090 35.623 1.00 98.56 264 THR A CA 1
ATOM 1894 C C . THR A 1 264 ? -38.809 -2.396 36.392 1.00 98.56 264 THR A C 1
ATOM 1896 O O . THR A 1 264 ? -38.039 -3.261 35.964 1.00 98.56 264 THR A O 1
ATOM 1899 N N . THR A 1 265 ? -39.559 -2.601 37.479 1.00 98.12 265 THR A N 1
ATOM 1900 C CA . THR A 1 265 ? -39.566 -3.870 38.234 1.00 98.12 265 THR A CA 1
ATOM 1901 C C . THR A 1 265 ? -39.838 -5.082 37.333 1.00 98.12 265 THR A C 1
ATOM 1903 O O . THR A 1 265 ? -39.167 -6.108 37.458 1.00 98.12 265 THR A O 1
ATOM 1906 N N . THR A 1 266 ? -40.765 -4.958 36.380 1.00 98.38 266 THR A N 1
ATOM 1907 C CA . THR A 1 266 ? -41.101 -6.032 35.433 1.00 98.38 266 THR A CA 1
ATOM 1908 C C . THR A 1 266 ? -39.937 -6.354 34.495 1.00 98.38 266 THR A C 1
ATOM 1910 O O . THR A 1 266 ? -39.590 -7.521 34.341 1.00 98.38 266 THR A O 1
ATOM 1913 N N . GLN A 1 267 ? -39.295 -5.340 33.905 1.00 98.38 267 GLN A N 1
ATOM 1914 C CA . GLN A 1 267 ? -38.142 -5.530 33.011 1.00 98.38 267 GLN A CA 1
ATOM 1915 C C . GLN A 1 267 ? -36.945 -6.144 33.745 1.00 98.38 267 GLN A C 1
ATOM 1917 O O . GLN A 1 267 ? -36.299 -7.051 33.233 1.00 98.38 267 GLN A O 1
ATOM 1922 N N . ARG A 1 268 ? -36.686 -5.696 34.975 1.00 98.00 268 ARG A N 1
ATOM 1923 C CA . ARG A 1 268 ? -35.629 -6.233 35.836 1.00 98.00 268 ARG A CA 1
ATOM 1924 C C . ARG A 1 268 ? -35.861 -7.695 36.217 1.00 98.00 268 ARG A C 1
ATOM 1926 O O . ARG A 1 268 ? -34.915 -8.474 36.227 1.00 98.00 268 ARG A O 1
ATOM 1933 N N . ASN A 1 269 ? -37.106 -8.087 36.487 1.00 97.00 269 ASN A N 1
ATOM 1934 C CA . ASN A 1 269 ? -37.470 -9.485 36.753 1.00 97.00 269 ASN A CA 1
ATOM 1935 C C . ASN A 1 269 ? -37.362 -10.402 35.530 1.00 97.00 269 ASN A C 1
ATOM 1937 O O . ASN A 1 269 ? -37.311 -11.615 35.701 1.00 97.00 269 ASN A O 1
ATOM 1941 N N . ALA A 1 270 ? -37.319 -9.845 34.318 1.00 98.06 270 ALA A N 1
ATOM 1942 C CA . ALA A 1 270 ? -37.095 -10.619 33.101 1.00 98.06 270 ALA A CA 1
ATOM 1943 C C . ALA A 1 270 ? -35.610 -10.967 32.877 1.00 98.06 270 ALA A C 1
ATOM 1945 O O . ALA A 1 270 ? -35.298 -11.781 32.009 1.00 98.06 270 ALA A O 1
ATOM 1946 N N . LEU A 1 271 ? -34.686 -10.366 33.638 1.00 97.25 271 LEU A N 1
ATOM 1947 C CA . LEU A 1 271 ? -33.262 -10.677 33.544 1.00 97.25 271 LEU A CA 1
ATOM 1948 C C . LEU A 1 271 ? -32.951 -12.050 34.150 1.00 97.25 271 LEU A C 1
ATOM 1950 O O . LEU A 1 271 ? -33.427 -12.392 35.232 1.00 97.25 271 LEU A O 1
ATOM 1954 N N . THR A 1 272 ? -32.041 -12.788 33.510 1.00 97.75 272 THR A N 1
ATOM 1955 C CA . THR A 1 272 ? -31.318 -13.886 34.172 1.00 97.75 272 THR A CA 1
ATOM 1956 C C . THR A 1 272 ? -30.250 -13.266 35.072 1.00 97.75 272 THR A C 1
ATOM 1958 O O . THR A 1 272 ? -29.132 -12.997 34.638 1.00 97.75 272 THR A O 1
ATOM 1961 N N . ALA A 1 273 ? -30.642 -12.918 36.297 1.00 96.50 273 ALA A N 1
ATOM 1962 C CA . ALA A 1 273 ? -29.824 -12.110 37.192 1.00 96.50 273 ALA A CA 1
ATOM 1963 C C . ALA A 1 273 ? -28.591 -12.867 37.722 1.00 96.50 273 ALA A C 1
ATOM 1965 O O . ALA A 1 273 ? -28.651 -14.058 38.024 1.00 96.50 273 ALA A O 1
ATOM 1966 N N . VAL A 1 274 ? -27.473 -12.149 37.861 1.00 97.94 274 VAL A N 1
ATOM 1967 C CA . VAL A 1 274 ? -26.195 -12.664 38.379 1.00 97.94 274 VAL A CA 1
ATOM 1968 C C . VAL A 1 274 ? -25.722 -11.765 39.518 1.00 97.94 274 VAL A C 1
ATOM 1970 O O . VAL A 1 274 ? -25.904 -10.546 39.469 1.00 97.94 274 VAL A O 1
ATOM 1973 N N . ASN A 1 275 ? -25.139 -12.357 40.567 1.00 97.94 275 ASN A N 1
ATOM 1974 C CA . ASN A 1 275 ? -24.657 -11.601 41.726 1.00 97.94 275 ASN A CA 1
ATOM 1975 C C . ASN A 1 275 ? -23.659 -10.516 41.291 1.00 97.94 275 ASN A C 1
ATOM 1977 O O . ASN A 1 275 ? -22.717 -10.800 40.555 1.00 97.94 275 ASN A O 1
ATOM 1981 N N . GLY A 1 276 ? -23.867 -9.286 41.764 1.00 96.69 276 GLY A N 1
ATOM 1982 C CA . GLY A 1 276 ? -23.040 -8.123 41.424 1.00 96.69 276 GLY A CA 1
ATOM 1983 C C . GLY A 1 276 ? -23.614 -7.216 40.331 1.00 96.69 276 GLY A C 1
ATOM 1984 O O . GLY A 1 276 ? -23.075 -6.132 40.118 1.00 96.69 276 GLY A O 1
ATOM 1985 N N . MET A 1 277 ? -24.717 -7.594 39.675 1.00 97.56 277 MET A N 1
ATOM 1986 C CA . MET A 1 277 ? -25.459 -6.665 38.813 1.00 97.56 277 MET A CA 1
ATOM 1987 C C . MET A 1 277 ? -25.963 -5.459 39.615 1.00 97.56 277 MET A C 1
ATOM 1989 O O . MET A 1 277 ? -26.451 -5.627 40.731 1.00 97.56 277 MET A O 1
ATOM 1993 N N . GLN A 1 278 ? -25.895 -4.265 39.021 1.00 97.81 278 GLN A N 1
ATOM 1994 C CA . GLN A 1 278 ? -26.394 -3.006 39.583 1.00 97.81 278 GLN A CA 1
ATOM 1995 C C . GLN A 1 278 ? -27.258 -2.291 38.542 1.00 97.81 278 GLN A C 1
ATOM 1997 O O . GLN A 1 278 ? -26.859 -2.170 37.382 1.00 97.81 278 GLN A O 1
ATOM 2002 N N . ILE A 1 279 ? -28.440 -1.832 38.945 1.00 98.06 279 ILE A N 1
ATOM 2003 C CA . ILE A 1 279 ? -29.411 -1.144 38.084 1.00 98.06 279 ILE A CA 1
ATOM 2004 C C . ILE A 1 279 ? -30.101 -0.015 38.852 1.00 98.06 279 ILE A C 1
ATOM 2006 O O . ILE A 1 279 ? -30.094 0.001 40.081 1.00 98.06 279 ILE A O 1
ATOM 2010 N N . TYR A 1 280 ? -30.749 0.898 38.133 1.00 98.44 280 TYR A N 1
ATOM 2011 C CA . TYR A 1 280 ? -31.726 1.829 38.700 1.00 98.44 280 TYR A CA 1
ATOM 2012 C C . TYR A 1 280 ? -33.142 1.354 38.357 1.00 98.44 280 TYR A C 1
ATOM 2014 O O . TYR A 1 280 ? -33.526 1.297 37.183 1.00 98.44 280 TYR A O 1
ATOM 2022 N N . ASN A 1 281 ? -33.923 1.006 39.376 1.00 98.19 281 ASN A N 1
ATOM 2023 C CA . ASN A 1 281 ? -35.304 0.583 39.210 1.00 98.19 281 ASN A CA 1
ATOM 2024 C C . ASN A 1 281 ? -36.213 1.813 39.154 1.00 98.19 281 ASN A C 1
ATOM 2026 O O . ASN A 1 281 ? -36.394 2.495 40.158 1.00 98.19 281 ASN A O 1
ATOM 2030 N N . SER A 1 282 ? -36.805 2.086 37.992 1.00 98.00 282 SER A N 1
ATOM 2031 C CA . SER A 1 282 ? -37.660 3.257 37.768 1.00 98.00 282 SER A CA 1
ATOM 2032 C C . SER A 1 282 ? -39.087 3.106 38.297 1.00 98.00 282 SER A C 1
ATOM 2034 O O . SER A 1 282 ? -39.800 4.099 38.392 1.00 98.00 282 SER A O 1
ATOM 2036 N N . THR A 1 283 ? -39.526 1.892 38.643 1.00 98.19 283 THR A N 1
ATOM 2037 C CA . THR A 1 283 ? -40.800 1.687 39.352 1.00 98.19 283 THR A CA 1
ATOM 2038 C C . THR A 1 283 ? -40.649 2.066 40.820 1.00 98.19 283 THR A C 1
ATOM 2040 O O . THR A 1 283 ? -41.496 2.760 41.373 1.00 98.19 283 THR A O 1
ATOM 2043 N N . ASP A 1 284 ? -39.535 1.648 41.419 1.00 97.12 284 ASP A N 1
ATOM 2044 C CA . ASP A 1 284 ? -39.267 1.835 42.845 1.00 97.12 284 ASP A CA 1
ATOM 2045 C C . ASP A 1 284 ? -38.425 3.101 43.124 1.00 97.12 284 ASP A C 1
ATOM 2047 O O . ASP A 1 284 ? -38.169 3.432 44.277 1.00 97.12 284 ASP A O 1
ATOM 2051 N N . ASN A 1 285 ? -37.992 3.808 42.072 1.00 97.38 285 ASN A N 1
ATOM 2052 C CA . ASN A 1 285 ? -37.143 5.009 42.089 1.00 97.38 285 ASN A CA 1
ATOM 2053 C C . ASN A 1 285 ? -35.838 4.873 42.894 1.00 97.38 285 ASN A C 1
ATOM 2055 O O . ASN A 1 285 ? -35.401 5.826 43.541 1.00 97.38 285 ASN A O 1
ATOM 2059 N N . GLN A 1 286 ? -35.192 3.709 42.840 1.00 97.31 286 GLN A N 1
ATOM 2060 C CA . GLN A 1 286 ? -34.006 3.415 43.650 1.00 97.31 286 GLN A CA 1
ATOM 2061 C C . GLN A 1 286 ? -32.967 2.585 42.899 1.00 97.31 286 GLN A C 1
ATOM 2063 O O . GLN A 1 286 ? -33.292 1.826 41.983 1.00 97.31 286 GLN A O 1
ATOM 2068 N N . MET A 1 287 ? -31.713 2.693 43.335 1.00 98.25 287 MET A N 1
ATOM 2069 C CA . MET A 1 287 ? -30.669 1.755 42.937 1.00 98.25 287 MET A CA 1
ATOM 2070 C C . MET A 1 287 ? -30.951 0.376 43.543 1.00 98.25 287 MET A C 1
ATOM 2072 O O . MET A 1 287 ? -31.373 0.262 44.694 1.00 98.25 287 MET A O 1
ATOM 2076 N N . GLN A 1 288 ? -30.736 -0.678 42.759 1.00 98.00 288 GLN A N 1
ATOM 2077 C CA . GLN A 1 288 ? -30.855 -2.062 43.207 1.00 98.00 288 GLN A CA 1
ATOM 2078 C C . GLN A 1 288 ? -29.654 -2.879 42.738 1.00 98.00 288 GLN A C 1
ATOM 2080 O O . GLN A 1 288 ? -29.187 -2.740 41.606 1.00 98.00 288 GLN A O 1
ATOM 2085 N N . GLY A 1 289 ? -29.196 -3.770 43.611 1.00 98.12 289 GLY A N 1
ATOM 2086 C CA . GLY A 1 289 ? -28.161 -4.751 43.341 1.00 98.12 289 GLY A CA 1
ATOM 2087 C C . GLY A 1 289 ? -28.732 -6.157 43.427 1.00 98.12 289 GLY A C 1
ATOM 2088 O O . GLY A 1 289 ? -29.550 -6.440 44.304 1.00 98.12 289 GLY A O 1
ATOM 2089 N N . TYR A 1 290 ? -28.306 -7.055 42.542 1.00 98.06 290 TYR A N 1
ATOM 2090 C CA . TYR A 1 290 ? -28.593 -8.476 42.719 1.00 98.06 290 TYR A CA 1
ATOM 2091 C C . TYR A 1 290 ? -27.527 -9.082 43.631 1.00 98.06 290 TYR A C 1
ATOM 2093 O O . TYR A 1 290 ? -26.354 -9.181 43.262 1.00 98.06 290 TYR A O 1
ATOM 2101 N N . ILE A 1 291 ? -27.924 -9.419 44.854 1.00 97.75 291 ILE A N 1
ATOM 2102 C CA . ILE A 1 291 ? -27.035 -9.826 45.940 1.00 97.75 291 ILE A CA 1
ATOM 2103 C C . ILE A 1 291 ? -27.598 -11.103 46.550 1.00 97.75 291 ILE A C 1
ATOM 2105 O O . ILE A 1 291 ? -28.775 -11.171 46.894 1.00 97.75 291 ILE A O 1
ATOM 2109 N N . ASN A 1 292 ? -26.746 -12.119 46.690 1.00 96.38 292 ASN A N 1
ATOM 2110 C CA . ASN A 1 292 ? -27.099 -13.399 47.301 1.00 96.38 292 ASN A CA 1
ATOM 2111 C C . ASN A 1 292 ? -28.389 -14.023 46.722 1.00 96.38 292 ASN A C 1
ATOM 2113 O O . ASN A 1 292 ? -29.240 -14.522 47.455 1.00 96.38 292 ASN A O 1
ATOM 2117 N N . GLY A 1 293 ? -28.555 -13.956 45.396 1.00 96.31 293 GLY A N 1
ATOM 2118 C CA . GLY A 1 293 ? -29.711 -14.539 44.714 1.00 96.31 293 GLY A CA 1
ATOM 2119 C C . GLY A 1 293 ? -30.995 -13.703 44.768 1.00 96.31 293 GLY A C 1
ATOM 2120 O O . GLY A 1 293 ? -32.065 -14.213 44.434 1.00 96.31 293 GLY A O 1
ATOM 2121 N N . SER A 1 294 ? -30.948 -12.437 45.193 1.00 97.19 294 SER A N 1
ATOM 2122 C CA . SER A 1 294 ? -32.133 -11.571 45.251 1.00 97.19 294 SER A CA 1
ATOM 2123 C C . SER A 1 294 ? -31.825 -10.108 44.946 1.00 97.19 294 SER A C 1
ATOM 2125 O O . SER A 1 294 ? -30.745 -9.596 45.232 1.00 97.19 294 SER A O 1
ATOM 2127 N N . TRP A 1 295 ? -32.805 -9.408 44.374 1.00 97.69 295 TRP A N 1
ATOM 2128 C CA . TRP A 1 295 ? -32.720 -7.964 44.172 1.00 97.69 295 TRP A CA 1
ATOM 2129 C C . TRP A 1 295 ? -32.909 -7.232 45.496 1.00 97.69 295 TRP A C 1
ATOM 2131 O O . TRP A 1 295 ? -33.915 -7.421 46.176 1.00 97.69 295 TRP A O 1
ATOM 2141 N N . THR A 1 296 ? -31.937 -6.395 45.841 1.00 97.12 296 THR A N 1
ATOM 2142 C CA . THR A 1 296 ? -31.874 -5.643 47.098 1.00 97.12 296 THR A CA 1
ATOM 2143 C C . THR A 1 296 ? -31.662 -4.167 46.784 1.00 97.12 296 THR A C 1
ATOM 2145 O O . THR A 1 296 ? -30.921 -3.843 45.858 1.00 97.12 296 THR A O 1
ATOM 2148 N N . ALA A 1 297 ? -32.316 -3.271 47.524 1.00 96.25 297 ALA A N 1
ATOM 2149 C CA . ALA A 1 297 ? -32.041 -1.837 47.440 1.00 96.25 297 ALA A CA 1
ATOM 2150 C C . ALA A 1 297 ? -30.599 -1.543 47.891 1.00 96.25 297 ALA A C 1
ATOM 2152 O O . ALA A 1 297 ? -30.110 -2.195 48.817 1.00 96.25 297 ALA A O 1
ATOM 2153 N N . MET A 1 298 ? -29.927 -0.605 47.221 1.00 93.06 298 MET A N 1
ATOM 2154 C CA . MET A 1 298 ? -28.546 -0.196 47.521 1.00 93.06 298 MET A CA 1
ATOM 2155 C C . MET A 1 298 ? -28.485 1.207 48.107 1.00 93.06 298 MET A C 1
ATOM 2157 O O . MET A 1 298 ? -29.283 2.059 47.656 1.00 93.06 298 MET A O 1
#

Sequence (298 aa):
DHDQIITIGGATAPTTTFSDMLWADTSVTPNVIKIRNADDSAFKALFSSDGQILTESGSTATPSHSFSGDTNTGASNPSSDTYVISTGGVENARFGTSEVVFNDASNDIDFRVESDANTHMLFVDAGNNRVGIGSVTATDGTLHIQTGSAGSVTAPAFADLAVFEDSTHSGIAILVPDASNAMLSLGSASNNNGARLVWNYDADTLELGTVKSTGKLVLVTGVGGTGLAIDASQRVGIGITSPTTSAKLEIDSTTGALLFPRMTTTQRNALTAVNGMQIYNSTDNQMQGYINGSWTAM

Secondary structure (DSSP, 8-state):
-----EEEEESS--SS--TT-EEEE-SSSS-EEEEE-TTSS-EEEEEETTS-B------SSS-SEEETTEEEEEEE--STT-EEEEETTEEEEEE-SS-EEESTT--S--EEEEETTEEEEEEEETTTTEEEEES-SS-SSSEEEESS--SS----TTS-SEEEE-SS---------TTSEEEEEEEETTEEEEEEEEEETTTTEEEEEE-STT--EEEEETTTEEEEEE-TT--EEES-SS--TT-SEEE--SS------EE-HHHHHTS---TT-EEEETTTTEEEEEETTEEEE-

Organism: NCBI:txid412755

InterPro domains:
  IPR059888 Phage tail-like, trimerisation region [PF26696] (237-296)

Nearest PDB structures (foldseek):
  4ufq-assembly2_A  TM=3.419E-01  e=7.217E-03  Streptomyces koganeiensis
  5w6f-assembly1_C  TM=6.112E-01  e=3.483E-01  Kuttervirus CBA120
  8on4-assembly1_A  TM=4.563E-01  e=4.339E-02  Bdellovibrio bacteriovorus HD100
  6f45-assembly1_C  TM=6.571E-01  e=2.796E+00  Salmonella phage vB_SenM-S16
  8onf-assembly1_B  TM=2.616E-01  e=5.468E-02  Bdellovibrio bacteriovorus HD100

Foldseek 3Di:
DPPDQEDDEDQDDDPDWDAQRWYFHVVDVQIFIWTQHRVNPDTFTQAGPVGDGDFDFAAQQAASDDDPVARNADWGDNDPQKIFGHDPSHTQWIDHPPDIDGPPVLDQDKDADDDPPERRCWIQGSVVCAIEHGNDPDQLANYEYEPDACPDDHDDPVPRNYHFYYVPDTDDDQDDPQQDKRKDADADPVGRGQWIFIDHNVVRDTDGFGPPLQGKDFDADDPGFTQWIQGSVRAIEGRDHDDDPPHSYYYDDPPDDDAFAEEAPVVVVPDPDDFAHWHQHPNVRFIWGCHPNDIDGD